Protein AF-A0A9D6P6P2-F1 (afdb_monomer)

Mean predicted aligned error: 16.03 Å

Solvent-accessible surface area (backbone atoms only — not comparable to full-atom values): 14427 Å² total; per-residue (Å²): 131,92,79,46,74,66,55,54,55,52,50,52,53,42,42,75,74,66,50,60,62,69,60,53,47,37,66,71,71,72,54,73,59,69,30,40,56,53,49,40,51,53,32,65,75,47,59,45,77,39,78,93,57,22,32,37,37,28,54,42,54,56,64,56,34,65,75,44,76,36,61,88,72,55,60,64,61,48,60,67,56,58,55,78,73,59,81,87,43,39,32,41,38,39,40,34,40,51,98,62,20,26,32,39,43,32,36,34,65,41,90,90,40,52,31,20,63,61,17,42,80,54,78,29,37,68,40,53,51,42,14,31,25,60,39,83,75,33,44,65,90,77,41,46,67,61,52,52,51,53,50,46,52,53,33,48,58,56,71,71,43,78,74,80,74,72,78,77,82,88,62,85,78,76,75,77,75,98,77,78,83,88,70,92,82,71,80,94,76,73,85,77,79,82,82,74,85,78,79,83,77,80,83,80,72,87,77,77,95,78,78,83,81,78,81,80,84,77,88,73,98,77,75,92,80,74,84,85,80,74,135

Sequence (231 aa):
TNTTPKSFTVAAQLVAAGARQQEIVQHIYKTKPLSTLKLWGTVLSKIQEDRERRFIWSTVAAGDFKAFDAADSETGGVIDELLKTVPAIDFALLLSEKQGDLTGSLRGVSRQVNVADVAKLFGGGGHEMAAAFRIAGGSLADNESEIIDKIRAFQATRLTSPAPTPPESTGRFNLPDAGDTFRPDTPLTKPVPAEAPTPAIPSVASLDASAAVPPTPASSPQSLKERQAAL

pLDDT: mean 76.79, std 21.44, range [36.94, 97.75]

Nearest PDB structures (foldseek):
  5o25-assembly1_B  TM=9.029E-01  e=1.366E-12  Thermotoga maritima
  5o4z-assembly1_A  TM=8.330E-01  e=8.834E-13  Thermotoga maritima
  8ioo-assembly1_A  TM=8.271E-01  e=2.879E-11  Deinococcus radiodurans
  4py9-assembly1_A  TM=8.717E-01  e=1.643E-10  Bacteroides fragilis
  5xsp-assembly1_B  TM=7.842E-01  e=6.064E-09  Staphylococcus aureus

Foldseek 3Di:
DPDDPVNVVVVVVVVVVPPPVVVVCCVPPVDDPVLLVQLLVQFVVAKDDDQVLQEIEGEEFPVSCVVSVHDPCSVVVSLVVVLVPDPRHQKYWYWYDDPQKIKIKIFGNDLLAQVQVLQVVQPWGDGRGIIMHMGHNDGCVVCVVVSVVSSSVVSVVSVPPPDPDDPPPPDPPPPDDDPDDDDPDDDPDDDDPDDDDDDDDDDDDDDDPDDDDDDDDDDDPDDPPPPPPDD

Radius of gyration: 28.5 Å; Cα contacts (8 Å, |Δi|>4): 242; chains: 1; bounding box: 66×82×51 Å

Secondary structure (DSSP, 8-state):
----HHHHHHHHHHHHTT--HHHHHIIIII---HHHHHHHHHHHHT-EEETTTTEEEEEE-HHHHHHHT--GGGGHHHHHHHTTT-TT-SEEEEEEEETTEEEEEEEESSTTS-HHHHHHTTT-EEETTEEEEEETT--HHHHHHHHHHHHHHHHHHHHHSPPPPPPP------PPPS-----S-----PPPPPPPPPPPPPP--------PPPPPPP-----TTSSSS--

Structure (mmCIF, N/CA/C/O backbone):
data_AF-A0A9D6P6P2-F1
#
_entry.id   AF-A0A9D6P6P2-F1
#
loop_
_atom_site.group_PDB
_atom_site.id
_atom_site.type_symbol
_atom_site.label_atom_id
_atom_site.label_alt_id
_atom_site.label_comp_id
_atom_site.label_asym_id
_atom_site.label_entity_id
_atom_site.label_seq_id
_atom_site.pdbx_PDB_ins_code
_atom_site.Cartn_x
_atom_site.Cartn_y
_atom_site.Cartn_z
_atom_site.occupancy
_atom_site.B_iso_or_equiv
_atom_site.auth_seq_id
_atom_site.auth_comp_id
_atom_site.auth_asym_id
_atom_site.auth_atom_id
_atom_site.pdbx_PDB_model_num
ATOM 1 N N . THR A 1 1 ? 16.756 8.010 -3.594 1.00 53.97 1 THR A N 1
ATOM 2 C CA . THR A 1 1 ? 17.071 7.003 -4.627 1.00 53.97 1 THR A CA 1
ATOM 3 C C . THR A 1 1 ? 18.352 6.303 -4.214 1.00 53.97 1 THR A C 1
ATOM 5 O O . THR A 1 1 ? 19.259 6.986 -3.760 1.00 53.97 1 THR A O 1
ATOM 8 N N . ASN A 1 2 ? 18.395 4.968 -4.299 1.00 74.75 2 ASN A N 1
ATOM 9 C CA . ASN A 1 2 ? 19.578 4.159 -3.954 1.00 74.75 2 ASN A CA 1
ATOM 10 C C . ASN A 1 2 ? 20.500 3.926 -5.168 1.00 74.75 2 ASN A C 1
ATOM 12 O O . ASN A 1 2 ? 21.468 3.174 -5.085 1.00 74.75 2 ASN A O 1
ATOM 16 N N . THR A 1 3 ? 20.189 4.541 -6.311 1.00 86.75 3 THR A N 1
ATOM 17 C CA . THR A 1 3 ? 21.000 4.468 -7.525 1.00 86.75 3 THR A CA 1
ATOM 18 C C . THR A 1 3 ? 22.261 5.307 -7.349 1.00 86.75 3 THR A C 1
ATOM 20 O O . THR A 1 3 ? 22.183 6.490 -7.024 1.00 86.75 3 THR A O 1
ATOM 23 N N . THR A 1 4 ? 23.426 4.706 -7.584 1.00 93.44 4 THR A N 1
ATOM 24 C CA . THR A 1 4 ? 24.735 5.370 -7.461 1.00 93.44 4 THR A CA 1
ATOM 25 C C . THR A 1 4 ? 25.439 5.423 -8.820 1.00 93.44 4 THR A C 1
ATOM 27 O O . THR A 1 4 ? 25.076 4.654 -9.713 1.00 93.44 4 THR A O 1
ATOM 30 N N . PRO A 1 5 ? 26.485 6.252 -9.006 1.00 95.81 5 PRO A N 1
ATOM 31 C CA . PRO A 1 5 ? 27.294 6.219 -10.229 1.00 95.81 5 PRO A CA 1
ATOM 32 C C . PRO A 1 5 ? 27.815 4.813 -10.563 1.00 95.81 5 PRO A C 1
ATOM 34 O O . PRO A 1 5 ? 27.755 4.382 -11.711 1.00 95.81 5 PRO A O 1
ATOM 37 N N . LYS A 1 6 ? 28.210 4.042 -9.538 1.00 95.88 6 LYS A N 1
ATOM 38 C CA . LYS A 1 6 ? 28.625 2.640 -9.684 1.00 95.88 6 LYS A CA 1
ATOM 39 C C . LYS A 1 6 ? 27.522 1.765 -10.291 1.00 95.88 6 LYS A C 1
ATOM 41 O O . LYS A 1 6 ? 27.824 0.890 -11.098 1.00 95.88 6 LYS A O 1
ATOM 46 N N . SER A 1 7 ? 26.256 2.007 -9.941 1.00 95.44 7 SER A N 1
ATOM 47 C CA . SER A 1 7 ? 25.109 1.294 -10.519 1.00 95.44 7 SER A CA 1
ATOM 48 C C . SER A 1 7 ? 25.031 1.491 -12.037 1.00 95.44 7 SER A C 1
ATOM 50 O O . SER A 1 7 ? 24.799 0.525 -12.758 1.00 95.44 7 SER A O 1
ATOM 52 N N . PHE A 1 8 ? 25.282 2.710 -12.530 1.00 95.50 8 PHE A N 1
ATOM 53 C CA . PHE A 1 8 ? 25.300 2.998 -13.969 1.00 95.50 8 PHE A CA 1
ATOM 54 C C . PHE A 1 8 ? 26.486 2.347 -14.681 1.00 95.50 8 PHE A C 1
ATOM 56 O O . PHE A 1 8 ? 26.305 1.774 -15.753 1.00 95.50 8 PHE A O 1
ATOM 63 N N . THR A 1 9 ? 27.679 2.374 -14.079 1.00 97.19 9 THR A N 1
ATOM 64 C CA . THR A 1 9 ? 28.865 1.718 -14.653 1.00 97.19 9 THR A CA 1
ATOM 65 C C . THR A 1 9 ? 28.642 0.220 -14.839 1.00 97.19 9 THR A C 1
ATOM 67 O O . THR A 1 9 ? 28.895 -0.312 -15.918 1.00 97.19 9 THR A O 1
ATOM 70 N N . VAL A 1 10 ? 28.118 -0.458 -13.815 1.00 96.56 10 VAL A N 1
ATOM 71 C CA . VAL A 1 10 ? 27.829 -1.897 -13.890 1.00 96.56 10 VAL A CA 1
ATOM 72 C C . VAL A 1 10 ? 26.718 -2.182 -14.903 1.00 96.56 10 VAL A C 1
ATOM 74 O O . VAL A 1 10 ? 26.836 -3.117 -15.690 1.00 96.56 10 VAL A O 1
ATOM 77 N N . ALA A 1 11 ? 25.662 -1.364 -14.944 1.00 95.06 11 ALA A N 1
ATOM 78 C CA . ALA A 1 11 ? 24.597 -1.522 -15.933 1.00 95.06 11 ALA A CA 1
ATOM 79 C C . ALA A 1 11 ? 25.128 -1.418 -17.375 1.00 95.06 11 ALA A C 1
ATOM 81 O O . ALA A 1 11 ? 24.756 -2.231 -18.218 1.00 95.06 11 ALA A O 1
ATOM 82 N N . ALA A 1 12 ? 26.037 -0.476 -17.649 1.00 96.88 12 ALA A N 1
ATOM 83 C CA . ALA A 1 12 ? 26.671 -0.340 -18.960 1.00 96.88 12 ALA A CA 1
ATOM 84 C C . ALA A 1 12 ? 27.500 -1.580 -19.334 1.00 96.88 12 ALA A C 1
ATOM 86 O O . ALA A 1 12 ? 27.407 -2.060 -20.462 1.00 96.88 12 ALA A O 1
ATOM 87 N N . GLN A 1 13 ? 28.253 -2.140 -18.380 1.00 97.62 13 GLN A N 1
ATOM 88 C CA . GLN A 1 13 ? 29.019 -3.375 -18.586 1.00 97.62 13 GLN A CA 1
ATOM 89 C C . GLN A 1 13 ? 28.114 -4.571 -18.904 1.00 97.62 13 GLN A C 1
ATOM 91 O O . GLN A 1 13 ? 28.422 -5.347 -19.803 1.00 97.62 13 GLN A O 1
ATOM 96 N N . LEU A 1 14 ? 26.976 -4.704 -18.216 1.00 97.00 14 LEU A N 1
ATOM 97 C CA . LEU A 1 14 ? 26.011 -5.776 -18.478 1.00 97.00 14 LEU A CA 1
ATOM 98 C C . LEU A 1 14 ? 25.385 -5.653 -19.870 1.00 97.00 14 LEU A C 1
ATOM 100 O O . LEU A 1 14 ? 25.252 -6.652 -20.572 1.00 97.00 14 LEU A O 1
ATOM 104 N N . VAL A 1 15 ? 25.028 -4.435 -20.286 1.00 96.62 15 VAL A N 1
ATOM 105 C CA . VAL A 1 15 ? 24.512 -4.184 -21.640 1.00 96.62 15 VAL A CA 1
ATOM 106 C C . VAL A 1 15 ? 25.575 -4.512 -22.690 1.00 96.62 15 VAL A C 1
ATOM 108 O O . VAL A 1 15 ? 25.266 -5.202 -23.659 1.00 96.62 15 VAL A O 1
ATOM 111 N N . ALA A 1 16 ? 26.829 -4.100 -22.473 1.00 96.75 16 ALA A N 1
ATOM 112 C CA . ALA A 1 16 ? 27.945 -4.448 -23.355 1.00 96.75 16 ALA A CA 1
ATOM 113 C C . ALA A 1 16 ? 28.189 -5.969 -23.427 1.00 96.75 16 ALA A C 1
ATOM 115 O O . ALA A 1 16 ? 28.533 -6.483 -24.486 1.00 96.75 16 ALA A O 1
ATOM 116 N N . ALA A 1 17 ? 27.942 -6.697 -22.334 1.00 97.00 17 ALA A N 1
ATOM 117 C CA . ALA A 1 17 ? 28.010 -8.158 -22.274 1.00 97.00 17 ALA A CA 1
ATOM 118 C C . ALA A 1 17 ? 26.780 -8.875 -22.879 1.00 97.00 17 ALA A C 1
ATOM 120 O O . ALA A 1 17 ? 26.682 -10.098 -22.787 1.00 97.00 17 ALA A O 1
ATOM 121 N N . GLY A 1 18 ? 25.839 -8.145 -23.490 1.00 96.19 18 GLY A N 1
ATOM 122 C CA . GLY A 1 18 ? 24.687 -8.713 -24.198 1.00 96.19 18 GLY A CA 1
ATOM 123 C C . GLY A 1 18 ? 23.362 -8.682 -23.431 1.00 96.19 18 GLY A C 1
ATOM 124 O O . GLY A 1 18 ? 22.373 -9.243 -23.908 1.00 96.19 18 GLY A O 1
ATOM 125 N N . ALA A 1 19 ? 23.285 -8.024 -22.269 1.00 95.56 19 ALA A N 1
ATOM 126 C CA . ALA A 1 19 ? 22.012 -7.853 -21.573 1.00 95.56 19 ALA A CA 1
ATOM 127 C C . ALA A 1 19 ? 21.039 -6.993 -22.401 1.00 95.56 19 ALA A C 1
ATOM 129 O O . ALA A 1 19 ? 21.282 -5.818 -22.684 1.00 95.56 19 ALA A O 1
ATOM 130 N N . ARG A 1 20 ? 19.883 -7.567 -22.746 1.00 94.94 20 ARG A N 1
ATOM 131 C CA . ARG A 1 20 ? 18.842 -6.909 -23.549 1.00 94.94 20 ARG A CA 1
ATOM 132 C C . ARG A 1 20 ? 17.938 -6.060 -22.658 1.00 94.94 20 ARG A C 1
ATOM 134 O O . ARG A 1 20 ? 16.845 -6.474 -22.278 1.00 94.94 20 ARG A O 1
ATOM 141 N N . GLN A 1 21 ? 18.408 -4.864 -22.301 1.00 92.25 21 GLN A N 1
ATOM 142 C CA . GLN A 1 21 ? 17.744 -3.973 -21.338 1.00 92.25 21 GLN A CA 1
ATOM 143 C C . GLN A 1 21 ? 16.255 -3.730 -21.640 1.00 92.25 21 GLN A C 1
ATOM 145 O O . GLN A 1 21 ? 15.445 -3.754 -20.716 1.00 92.25 21 GLN A O 1
ATOM 150 N N . GLN A 1 22 ? 15.879 -3.551 -22.910 1.00 89.75 22 GLN A N 1
ATOM 151 C CA . GLN A 1 22 ? 14.481 -3.332 -23.296 1.00 89.75 22 GLN A CA 1
ATOM 152 C C . GLN A 1 22 ? 13.592 -4.536 -22.970 1.00 89.75 22 GLN A C 1
ATOM 154 O O . GLN A 1 22 ? 12.512 -4.358 -22.413 1.00 89.75 22 GLN A O 1
ATOM 159 N N . GLU A 1 23 ? 14.059 -5.755 -23.248 1.00 90.62 23 GLU A N 1
ATOM 160 C CA . GLU A 1 23 ? 13.311 -6.978 -22.946 1.00 90.62 23 GLU A CA 1
ATOM 161 C C . GLU A 1 23 ? 13.203 -7.216 -21.442 1.00 90.62 23 GLU A C 1
ATOM 163 O O . GLU A 1 23 ? 12.136 -7.587 -20.958 1.00 90.62 23 GLU A O 1
ATOM 168 N N . ILE A 1 24 ? 14.281 -6.959 -20.695 1.00 89.50 24 ILE A N 1
ATOM 169 C CA . ILE A 1 24 ? 14.285 -7.059 -19.231 1.00 89.50 24 ILE A CA 1
ATOM 170 C C . ILE A 1 24 ? 13.242 -6.099 -18.649 1.00 89.50 24 ILE A C 1
ATOM 172 O O . ILE A 1 24 ? 12.396 -6.500 -17.852 1.00 89.50 24 ILE A O 1
ATOM 176 N N . VAL A 1 25 ? 13.252 -4.836 -19.087 1.00 87.19 25 VAL A N 1
ATOM 177 C CA . VAL A 1 25 ? 12.262 -3.843 -18.650 1.00 87.19 25 VAL A CA 1
ATOM 178 C C . VAL A 1 25 ? 10.852 -4.258 -19.057 1.00 87.19 25 VAL A C 1
ATOM 180 O O . VAL A 1 25 ? 9.921 -4.094 -18.267 1.00 87.19 25 VAL A O 1
ATOM 183 N N . GLN A 1 26 ? 10.681 -4.799 -20.264 1.00 84.81 26 GLN A N 1
ATOM 184 C CA . GLN A 1 26 ? 9.381 -5.248 -20.738 1.00 84.81 26 GLN A CA 1
ATOM 185 C C . GLN A 1 26 ? 8.798 -6.325 -19.823 1.00 84.81 26 GLN A C 1
ATOM 187 O O . GLN A 1 26 ? 7.698 -6.134 -19.316 1.00 84.81 26 GLN A O 1
ATOM 192 N N . HIS A 1 27 ? 9.552 -7.390 -19.556 1.00 83.25 27 HIS A N 1
ATOM 193 C CA . HIS A 1 27 ? 9.065 -8.542 -18.796 1.00 83.25 27 HIS A CA 1
ATOM 194 C C . HIS A 1 27 ? 8.958 -8.291 -17.285 1.00 83.25 27 HIS A C 1
ATOM 196 O O . HIS A 1 27 ? 8.149 -8.927 -16.616 1.00 83.25 27 HIS A O 1
ATOM 202 N N . ILE A 1 28 ? 9.752 -7.367 -16.729 1.00 79.81 28 ILE A N 1
ATOM 203 C CA . ILE A 1 28 ? 9.719 -7.064 -15.288 1.00 79.81 28 ILE A CA 1
ATOM 204 C C . ILE A 1 28 ? 8.707 -5.958 -14.961 1.00 79.81 28 ILE A C 1
ATOM 206 O O . ILE A 1 28 ? 8.012 -6.037 -13.949 1.00 79.81 28 ILE A O 1
ATOM 210 N N . TYR A 1 29 ? 8.614 -4.918 -15.796 1.00 72.00 29 TYR A N 1
ATOM 211 C CA . TYR A 1 29 ? 7.836 -3.717 -15.472 1.00 72.00 29 TYR A CA 1
ATOM 212 C C . TYR A 1 29 ? 6.645 -3.474 -16.399 1.00 72.00 29 TYR A C 1
ATOM 214 O O . TYR A 1 29 ? 5.617 -2.985 -15.927 1.00 72.00 29 TYR A O 1
ATOM 222 N N . LYS A 1 30 ? 6.763 -3.780 -17.699 1.00 75.69 30 LYS A N 1
ATOM 223 C CA . LYS A 1 30 ? 5.729 -3.429 -18.695 1.00 75.69 30 LYS A CA 1
ATOM 224 C C . LYS A 1 30 ? 4.725 -4.544 -18.981 1.00 75.69 30 LYS A C 1
ATOM 226 O O . LYS A 1 30 ? 3.728 -4.286 -19.647 1.00 75.69 30 LYS A O 1
ATOM 231 N N . THR A 1 31 ? 4.949 -5.756 -18.486 1.00 77.44 31 THR A N 1
ATOM 232 C CA . THR A 1 31 ? 3.981 -6.851 -18.567 1.00 77.44 31 THR A CA 1
ATOM 233 C C . THR A 1 31 ? 3.338 -7.071 -17.209 1.00 77.44 31 THR A C 1
ATOM 235 O O . THR A 1 31 ? 4.020 -7.326 -16.217 1.00 77.44 31 THR A O 1
ATOM 238 N N . LYS A 1 32 ? 2.010 -6.982 -17.166 1.00 83.44 32 LYS A N 1
ATOM 239 C CA . LYS A 1 32 ? 1.198 -7.380 -16.015 1.00 83.44 32 LYS A CA 1
ATOM 240 C C . LYS A 1 32 ? 0.087 -8.296 -16.508 1.00 83.44 32 LYS A C 1
ATOM 242 O O . LYS A 1 32 ? -0.456 -8.029 -17.584 1.00 83.44 32 LYS A O 1
ATOM 247 N N . PRO A 1 33 ? -0.253 -9.359 -15.766 1.00 87.25 33 PRO A N 1
ATOM 248 C CA . PRO A 1 33 ? -1.392 -10.177 -16.127 1.00 87.25 33 PRO A CA 1
ATOM 249 C C . PRO A 1 33 ? -2.676 -9.347 -16.006 1.00 87.25 33 PRO A C 1
ATOM 251 O O . PRO A 1 33 ? -2.758 -8.373 -15.251 1.00 87.25 33 PRO A O 1
ATOM 254 N N . LEU A 1 34 ? -3.695 -9.726 -16.779 1.00 89.25 34 LEU A N 1
ATOM 255 C CA . LEU A 1 34 ? -4.978 -9.024 -16.777 1.00 89.25 34 LEU A CA 1
ATOM 256 C C . LEU A 1 34 ? -5.648 -9.063 -15.392 1.00 89.25 34 LEU A C 1
ATOM 258 O O . LEU A 1 34 ? -6.333 -8.108 -15.030 1.00 89.25 34 LEU A O 1
ATOM 262 N N . SER A 1 35 ? -5.416 -10.128 -14.616 1.00 92.00 35 SER A N 1
ATOM 263 C CA . SER A 1 35 ? -5.824 -10.263 -13.210 1.00 92.00 35 SER A CA 1
ATOM 264 C C . SER A 1 35 ? -5.337 -9.078 -12.373 1.00 92.00 35 SER A C 1
ATOM 266 O O . SER A 1 35 ? -6.145 -8.403 -11.735 1.00 92.00 35 SER A O 1
ATOM 268 N N . THR A 1 36 ? -4.049 -8.737 -12.482 1.00 89.94 36 THR A N 1
ATOM 269 C CA . THR A 1 36 ? -3.439 -7.601 -11.782 1.00 89.94 36 THR A CA 1
ATOM 270 C C . THR A 1 36 ? -4.106 -6.294 -12.181 1.00 89.94 36 THR A C 1
ATOM 272 O O . THR A 1 36 ? -4.451 -5.497 -11.316 1.00 89.94 36 THR A O 1
ATOM 275 N N . LEU A 1 37 ? -4.322 -6.062 -13.480 1.00 89.56 37 LEU A N 1
ATOM 276 C CA . LEU A 1 37 ? -4.937 -4.818 -13.953 1.00 89.56 37 LEU A CA 1
ATOM 277 C C . LEU A 1 37 ? -6.385 -4.665 -13.464 1.00 89.56 37 LEU A C 1
ATOM 279 O O . LEU A 1 37 ? -6.784 -3.568 -13.077 1.00 89.56 37 LEU A O 1
ATOM 283 N N . LYS A 1 38 ? -7.160 -5.756 -13.434 1.00 92.06 38 LYS A N 1
ATOM 284 C CA . LYS A 1 38 ? -8.523 -5.756 -12.881 1.00 92.06 38 LYS A CA 1
ATOM 285 C C . LYS A 1 38 ? -8.521 -5.497 -11.378 1.00 92.06 38 LYS A C 1
ATOM 287 O O . LYS A 1 38 ? -9.261 -4.631 -10.917 1.00 92.06 38 LYS A O 1
ATOM 292 N N . LEU A 1 39 ? -7.643 -6.178 -10.641 1.00 91.56 39 LEU A N 1
ATOM 293 C CA . LEU A 1 39 ? -7.470 -5.974 -9.204 1.00 91.56 39 LEU A CA 1
ATOM 294 C C . LEU A 1 39 ? -7.084 -4.523 -8.895 1.00 91.56 39 LEU A C 1
ATOM 296 O O . LEU A 1 39 ? -7.635 -3.910 -7.984 1.00 91.56 39 LEU A O 1
ATOM 300 N N . TRP A 1 40 ? -6.178 -3.945 -9.688 1.00 91.50 40 TRP A N 1
ATOM 301 C CA . TRP A 1 40 ? -5.802 -2.539 -9.572 1.00 91.50 40 TRP A CA 1
ATOM 302 C C . TRP A 1 40 ? -6.987 -1.623 -9.857 1.00 91.50 40 TRP A C 1
ATOM 304 O O . TRP A 1 40 ? -7.194 -0.681 -9.106 1.00 91.50 40 TRP A O 1
ATOM 314 N N . GLY A 1 41 ? -7.804 -1.911 -10.873 1.00 91.50 41 GLY A N 1
ATOM 315 C CA . GLY A 1 41 ? -9.047 -1.175 -11.124 1.00 91.50 41 GLY A CA 1
ATOM 316 C C . GLY A 1 41 ? -9.972 -1.155 -9.903 1.00 91.50 41 GLY A C 1
ATOM 317 O O . GLY A 1 41 ? -10.460 -0.091 -9.523 1.00 91.50 41 GLY A O 1
ATOM 318 N N . THR A 1 42 ? -10.138 -2.298 -9.23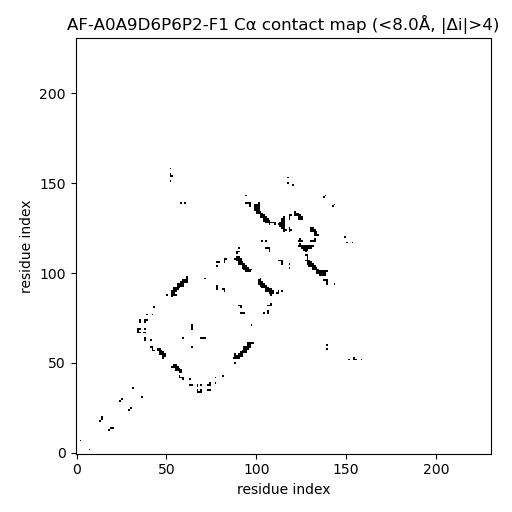3 1.00 91.56 42 THR A N 1
ATOM 319 C CA . THR A 1 42 ? -10.914 -2.394 -7.988 1.00 91.56 42 THR A CA 1
ATOM 320 C C . THR A 1 42 ? -10.317 -1.539 -6.874 1.00 91.56 42 THR A C 1
ATOM 322 O O . THR A 1 42 ? -11.046 -0.759 -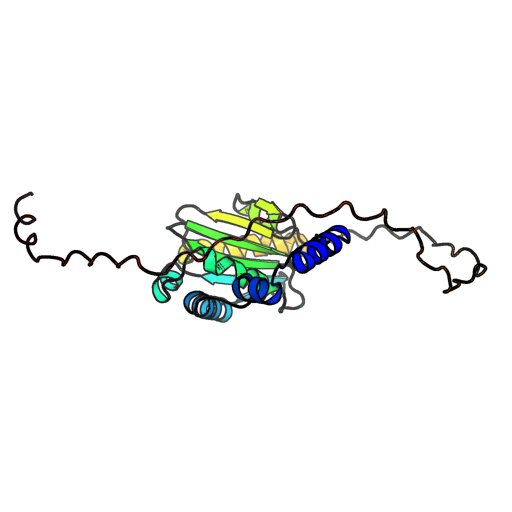6.266 1.00 91.56 42 THR A O 1
ATOM 325 N N . VAL A 1 43 ? -9.006 -1.625 -6.640 1.00 92.38 43 VAL A N 1
ATOM 326 C CA . VAL A 1 43 ? -8.307 -0.785 -5.652 1.00 92.38 43 VAL A CA 1
ATOM 327 C C . VAL A 1 43 ? -8.522 0.697 -5.972 1.00 92.38 43 VAL A C 1
ATOM 329 O O . VAL A 1 43 ? -8.990 1.461 -5.140 1.00 92.38 43 VAL A O 1
ATOM 332 N N . LEU A 1 44 ? -8.240 1.111 -7.207 1.00 90.69 44 LEU A N 1
ATOM 333 C CA . LEU A 1 44 ? -8.345 2.507 -7.630 1.00 90.69 44 LEU A CA 1
ATOM 334 C C . LEU A 1 44 ? -9.774 3.051 -7.479 1.00 90.69 44 LEU A C 1
ATOM 336 O O . LEU A 1 44 ? -9.954 4.208 -7.113 1.00 90.69 44 LEU A O 1
ATOM 340 N N . SER A 1 45 ? -10.792 2.218 -7.713 1.00 92.06 45 SER A N 1
ATOM 341 C CA . SER A 1 45 ? -12.198 2.607 -7.537 1.00 92.06 45 SER 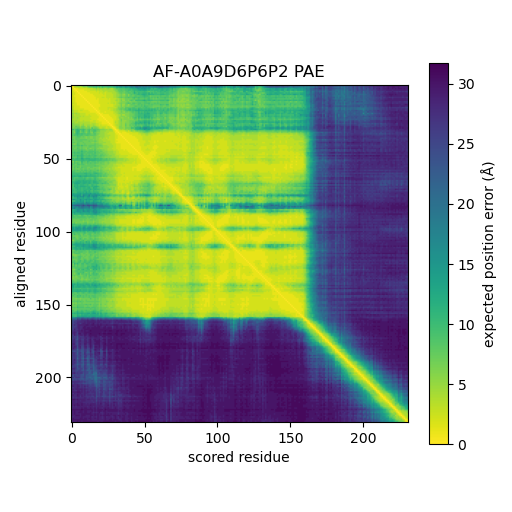A CA 1
ATOM 342 C C . SER A 1 45 ? -12.629 2.782 -6.075 1.00 92.06 45 SER A C 1
ATOM 344 O O . SER A 1 45 ? -13.641 3.429 -5.817 1.00 92.06 45 SER A O 1
ATOM 346 N N . LYS A 1 46 ? -11.875 2.211 -5.125 1.00 93.12 46 LYS A N 1
ATOM 347 C CA . LYS A 1 46 ? -12.170 2.198 -3.683 1.00 93.12 46 LYS A CA 1
ATOM 348 C C . LYS A 1 46 ? -11.292 3.172 -2.884 1.00 93.12 46 LYS A C 1
ATOM 350 O O . LYS A 1 46 ? -11.276 3.101 -1.655 1.00 93.12 46 LYS A O 1
ATOM 355 N N . ILE A 1 47 ? -10.552 4.061 -3.553 1.00 92.38 47 ILE A N 1
ATOM 356 C CA . ILE A 1 47 ? -9.712 5.052 -2.874 1.00 92.38 47 ILE A CA 1
ATOM 357 C C . ILE A 1 47 ? -10.585 5.973 -2.024 1.00 92.38 47 ILE A C 1
ATOM 359 O O . ILE A 1 47 ? -11.560 6.555 -2.496 1.00 92.38 47 ILE A O 1
ATOM 363 N N . GLN A 1 48 ? -10.160 6.153 -0.783 1.00 93.50 48 GLN A N 1
ATOM 364 C CA . GLN A 1 48 ? -10.684 7.129 0.152 1.00 93.50 48 GLN A CA 1
ATOM 365 C C . GLN A 1 48 ? -9.561 8.081 0.580 1.00 93.50 48 GLN A C 1
ATOM 367 O O . GLN A 1 48 ? -8.374 7.740 0.544 1.00 93.50 48 GLN A O 1
ATOM 372 N N . GLU A 1 49 ? -9.937 9.297 0.961 1.00 92.75 49 GLU A N 1
ATOM 373 C CA . GLU A 1 49 ? -9.015 10.386 1.277 1.00 92.75 49 GLU A CA 1
ATOM 374 C C . GLU A 1 49 ? -9.427 11.065 2.584 1.00 92.75 49 GLU A C 1
ATOM 376 O O . GLU A 1 49 ? -10.592 11.416 2.774 1.00 92.75 49 GLU A O 1
ATOM 381 N N . ASP A 1 50 ? -8.452 11.302 3.459 1.00 93.94 50 ASP A N 1
ATOM 382 C CA . ASP A 1 50 ? -8.581 12.196 4.605 1.00 93.94 50 ASP A CA 1
ATOM 383 C C . ASP A 1 50 ? -7.610 13.367 4.410 1.00 93.94 50 ASP A C 1
ATOM 385 O O . ASP A 1 50 ? -6.408 13.271 4.682 1.00 93.94 50 ASP A O 1
ATOM 389 N N . ARG A 1 51 ? -8.132 14.478 3.876 1.00 90.75 51 ARG A N 1
ATOM 390 C CA . ARG A 1 51 ? -7.333 15.671 3.547 1.00 90.75 51 ARG A CA 1
ATOM 391 C C . ARG A 1 51 ? -6.770 16.355 4.778 1.00 90.75 51 ARG A C 1
ATOM 393 O O . ARG A 1 51 ? -5.631 16.813 4.755 1.00 90.75 51 ARG A O 1
ATOM 400 N N . GLU A 1 52 ? -7.551 16.413 5.850 1.00 91.56 52 GLU A N 1
ATOM 401 C CA . GLU A 1 52 ? -7.148 17.077 7.089 1.00 91.56 52 GLU A CA 1
ATOM 402 C C . GLU A 1 52 ? -6.018 16.318 7.778 1.00 91.56 52 GLU A C 1
ATOM 404 O O . GLU A 1 52 ? -5.103 16.923 8.341 1.00 91.56 52 GLU A O 1
ATOM 409 N N . ARG A 1 53 ? -6.059 14.984 7.710 1.00 94.38 53 ARG A N 1
ATOM 410 C CA . ARG A 1 53 ? -5.014 14.102 8.238 1.00 94.38 53 ARG A CA 1
ATOM 411 C C . ARG A 1 53 ? -3.971 13.707 7.197 1.00 94.38 53 ARG A C 1
ATOM 413 O O . ARG A 1 53 ? -3.046 12.976 7.542 1.00 94.38 53 ARG A O 1
ATOM 420 N N . ARG A 1 54 ? -4.065 14.226 5.969 1.00 93.06 54 ARG A N 1
ATOM 421 C CA . ARG A 1 54 ? -3.085 14.087 4.879 1.00 93.06 54 ARG A CA 1
ATOM 422 C C . ARG A 1 54 ? -2.730 12.630 4.562 1.00 93.06 54 ARG A C 1
ATOM 424 O O . ARG A 1 54 ? -1.553 12.304 4.434 1.00 93.06 54 ARG A O 1
ATOM 431 N N . PHE A 1 55 ? -3.708 11.741 4.424 1.00 93.19 55 PHE A N 1
ATOM 432 C CA . PHE A 1 55 ? -3.444 10.376 3.950 1.00 93.19 55 PHE A CA 1
ATOM 433 C C . PHE A 1 55 ? -4.586 9.842 3.086 1.00 93.19 55 PHE A C 1
ATOM 435 O O . PHE A 1 55 ? -5.720 10.316 3.156 1.00 93.19 55 PHE A O 1
ATOM 442 N N . ILE A 1 56 ? -4.270 8.843 2.268 1.00 93.88 56 ILE A N 1
ATOM 443 C CA . ILE A 1 56 ? -5.252 8.091 1.482 1.00 93.88 56 ILE A CA 1
ATOM 444 C C . ILE A 1 56 ? -5.211 6.625 1.875 1.00 93.88 56 ILE A C 1
ATOM 446 O O . ILE A 1 56 ? -4.176 6.113 2.318 1.00 93.88 56 ILE A O 1
ATOM 450 N N . TRP A 1 57 ? -6.317 5.930 1.659 1.00 94.62 57 TRP A N 1
ATOM 451 C CA . TRP A 1 57 ? -6.339 4.485 1.778 1.00 94.62 57 TRP A CA 1
ATOM 452 C C . TRP A 1 57 ? -7.234 3.838 0.736 1.00 94.62 57 TRP A C 1
ATOM 454 O O . TRP A 1 57 ? -8.076 4.480 0.118 1.00 94.62 57 TRP A O 1
ATOM 464 N N . SER A 1 58 ? -7.026 2.547 0.530 1.00 94.50 58 SER A N 1
ATOM 465 C CA . SER A 1 58 ? -7.917 1.701 -0.251 1.00 94.50 58 SER A CA 1
ATOM 466 C C . SER A 1 58 ? -7.946 0.303 0.350 1.00 94.50 58 SER A C 1
ATOM 468 O O . SER A 1 58 ? -7.076 -0.069 1.145 1.00 94.50 58 SER A O 1
ATOM 470 N N . THR A 1 59 ? -8.933 -0.485 -0.062 1.00 94.56 59 THR A N 1
ATOM 471 C CA . THR A 1 59 ? -9.160 -1.838 0.436 1.00 94.56 59 THR A CA 1
ATOM 472 C C . THR A 1 59 ? -9.198 -2.871 -0.691 1.00 94.56 59 THR A C 1
ATOM 474 O O . THR A 1 59 ? -9.552 -2.562 -1.832 1.00 94.56 59 THR A O 1
ATOM 477 N N . VAL A 1 60 ? -8.812 -4.107 -0.367 1.00 93.50 60 VAL A N 1
ATOM 478 C CA . VAL A 1 60 ? -8.936 -5.295 -1.225 1.00 93.50 60 VAL A CA 1
ATOM 479 C C . VAL A 1 60 ? -9.435 -6.455 -0.378 1.00 93.50 60 VAL A C 1
ATOM 481 O O . VAL A 1 60 ? -8.719 -6.938 0.503 1.00 93.50 60 VAL A O 1
ATOM 484 N N . ALA A 1 61 ? -10.659 -6.899 -0.641 1.00 94.06 61 ALA A N 1
ATOM 485 C CA . ALA A 1 61 ? -11.268 -8.008 0.081 1.00 94.06 61 ALA A CA 1
ATOM 486 C C . ALA A 1 61 ? -10.815 -9.356 -0.487 1.00 94.06 61 ALA A C 1
ATOM 488 O O . ALA A 1 61 ? -10.438 -9.458 -1.657 1.00 94.06 61 ALA A O 1
ATOM 489 N N . ALA A 1 62 ? -10.942 -10.424 0.300 1.00 92.12 62 ALA A N 1
ATOM 490 C CA . ALA A 1 62 ? -10.586 -11.775 -0.144 1.00 92.12 62 ALA A CA 1
ATOM 491 C C . ALA A 1 62 ? -11.384 -12.210 -1.395 1.00 92.12 62 ALA A C 1
ATOM 493 O O . ALA A 1 62 ? -10.899 -12.976 -2.230 1.00 92.12 62 ALA A O 1
ATOM 494 N N . GLY A 1 63 ? -12.614 -11.700 -1.540 1.00 91.94 63 GLY A N 1
ATOM 495 C CA . GLY A 1 63 ? -13.457 -11.921 -2.716 1.00 91.94 63 GLY A CA 1
ATOM 496 C C . GLY A 1 63 ? -12.918 -11.278 -3.997 1.00 91.94 63 GLY A C 1
ATOM 497 O O . GLY A 1 63 ? -13.099 -11.853 -5.068 1.00 91.94 63 GLY A O 1
ATOM 498 N N . ASP A 1 64 ? -12.209 -10.147 -3.898 1.00 91.94 64 ASP A N 1
ATOM 499 C CA . ASP A 1 64 ? -11.649 -9.444 -5.060 1.00 91.94 64 ASP A CA 1
ATOM 500 C C . ASP A 1 64 ? -10.531 -10.280 -5.717 1.00 91.94 64 ASP A C 1
ATOM 502 O O . ASP A 1 64 ? -10.465 -10.383 -6.940 1.00 91.94 64 ASP A O 1
ATOM 506 N N . PHE A 1 65 ? -9.699 -10.955 -4.914 1.00 90.19 65 PHE A N 1
ATOM 507 C CA . PHE A 1 65 ? -8.677 -11.880 -5.421 1.00 90.19 65 PHE A CA 1
ATOM 508 C C . PHE A 1 65 ? -9.293 -13.070 -6.157 1.00 90.19 65 PHE A C 1
ATOM 510 O O . PHE A 1 65 ? -8.886 -13.393 -7.273 1.00 90.19 65 PHE A O 1
ATOM 517 N N . LYS A 1 66 ? -10.324 -13.683 -5.559 1.00 90.44 66 LYS A N 1
ATOM 518 C CA . LYS A 1 66 ? -11.041 -14.821 -6.154 1.00 90.44 66 LYS A CA 1
ATOM 519 C C . LYS A 1 66 ? -11.750 -14.443 -7.453 1.00 90.44 66 LYS A C 1
ATOM 521 O O . LYS A 1 66 ? -11.773 -15.243 -8.381 1.00 90.44 66 LYS A O 1
ATOM 526 N N . ALA A 1 67 ? -12.312 -13.237 -7.532 1.00 90.62 67 ALA A N 1
ATOM 527 C CA . ALA A 1 67 ? -13.040 -12.770 -8.710 1.00 90.62 67 ALA A CA 1
ATOM 528 C C . ALA A 1 67 ? -12.154 -12.658 -9.963 1.00 90.62 67 ALA A C 1
ATOM 530 O O . ALA A 1 67 ? -12.655 -12.780 -11.083 1.00 90.62 67 ALA A O 1
ATOM 531 N N . PHE A 1 68 ? -10.852 -12.422 -9.786 1.00 90.06 68 PHE A N 1
ATOM 532 C CA . PHE A 1 68 ? -9.918 -12.191 -10.890 1.00 90.06 68 PHE A CA 1
ATOM 533 C C . PHE A 1 68 ? -8.827 -13.251 -11.024 1.00 90.06 68 PHE A C 1
ATOM 535 O O . PHE A 1 68 ? -7.960 -13.075 -11.878 1.00 90.06 68 PHE A O 1
ATOM 542 N N . ASP A 1 69 ? -8.878 -14.313 -10.212 1.00 88.88 69 ASP A N 1
ATOM 543 C CA . ASP A 1 69 ? -7.818 -15.325 -10.105 1.00 88.88 69 ASP A CA 1
ATOM 544 C C . ASP A 1 69 ? -6.435 -14.677 -9.892 1.00 88.88 69 ASP A C 1
ATOM 546 O O . ASP A 1 69 ? -5.440 -15.013 -10.529 1.00 88.88 69 ASP A O 1
ATOM 550 N N . ALA A 1 70 ? -6.406 -13.645 -9.043 1.00 87.56 70 ALA A N 1
ATOM 551 C CA . ALA A 1 70 ? -5.213 -12.851 -8.785 1.00 87.56 70 ALA A CA 1
ATOM 552 C C . ALA A 1 70 ? -4.438 -13.416 -7.592 1.00 87.56 70 ALA A C 1
ATOM 554 O O . ALA A 1 70 ? -5.022 -13.729 -6.551 1.00 87.56 70 ALA A O 1
ATOM 555 N N . ALA A 1 71 ? -3.112 -13.478 -7.709 1.00 86.44 71 ALA A N 1
ATOM 556 C CA . ALA A 1 71 ? -2.265 -13.864 -6.588 1.00 86.44 71 ALA A CA 1
ATOM 557 C C . ALA A 1 71 ? -2.135 -12.737 -5.548 1.00 86.44 71 ALA A C 1
ATOM 559 O O . ALA A 1 71 ? -2.103 -11.550 -5.878 1.00 86.44 71 ALA A O 1
ATOM 560 N N . ASP A 1 72 ? -1.927 -13.112 -4.284 1.00 81.75 72 ASP A N 1
ATOM 561 C CA . ASP A 1 72 ? -1.712 -12.179 -3.168 1.00 81.75 72 ASP A CA 1
ATOM 562 C C . ASP A 1 72 ? -0.565 -11.179 -3.422 1.00 81.75 72 ASP A C 1
ATOM 564 O O . ASP A 1 72 ? -0.569 -10.062 -2.896 1.00 81.75 72 ASP A O 1
ATOM 568 N N . SER A 1 73 ? 0.439 -11.558 -4.217 1.00 82.81 73 SER A N 1
ATOM 569 C CA . SER A 1 73 ? 1.575 -10.705 -4.584 1.00 82.81 73 SER A CA 1
ATOM 570 C C . SER A 1 73 ? 1.209 -9.573 -5.551 1.00 82.81 73 SER A C 1
ATOM 572 O O . SER A 1 73 ? 1.940 -8.585 -5.643 1.00 82.81 73 SER A O 1
ATOM 574 N N . GLU A 1 74 ? 0.082 -9.671 -6.259 1.00 82.50 74 GLU A N 1
ATOM 575 C CA . GLU A 1 74 ? -0.307 -8.725 -7.315 1.00 82.50 74 GLU A CA 1
ATOM 576 C C . GLU A 1 74 ? -0.755 -7.353 -6.780 1.00 82.50 74 GLU A C 1
ATOM 578 O O . GLU A 1 74 ? -0.791 -6.369 -7.527 1.00 82.50 74 GLU A O 1
ATOM 583 N N . THR A 1 75 ? -0.999 -7.235 -5.468 1.00 80.44 75 THR A N 1
ATOM 584 C CA . THR A 1 75 ? -1.268 -5.944 -4.811 1.00 80.44 75 THR A CA 1
ATOM 585 C C . THR A 1 75 ? -0.024 -5.079 -4.636 1.00 80.44 75 THR A C 1
ATOM 587 O O . THR A 1 75 ? -0.152 -3.900 -4.328 1.00 80.44 75 THR A O 1
ATOM 590 N N . GLY A 1 76 ? 1.188 -5.630 -4.765 1.00 74.25 76 GLY A N 1
ATOM 591 C CA . GLY A 1 76 ? 2.412 -4.915 -4.387 1.00 74.25 76 GLY A CA 1
ATOM 592 C C . GLY A 1 76 ? 2.629 -3.614 -5.165 1.00 74.25 76 GLY A C 1
ATOM 593 O O . GLY A 1 76 ? 2.970 -2.596 -4.577 1.00 74.25 76 GLY A O 1
ATOM 594 N N . GLY A 1 77 ? 2.379 -3.628 -6.477 1.00 77.81 77 GLY A N 1
ATOM 595 C CA . GLY A 1 77 ? 2.656 -2.464 -7.321 1.00 77.81 77 GLY A CA 1
ATOM 596 C C . GLY A 1 77 ? 1.586 -1.372 -7.284 1.00 77.81 77 GLY A C 1
ATOM 597 O O . GLY A 1 77 ? 1.901 -0.235 -7.615 1.00 77.81 77 GLY A O 1
ATOM 598 N N . VAL A 1 78 ? 0.344 -1.671 -6.872 1.00 83.88 78 VAL A N 1
ATOM 599 C CA . VAL A 1 78 ? -0.736 -0.669 -6.938 1.00 83.88 78 VAL A CA 1
ATOM 600 C C . VAL A 1 78 ? -0.507 0.460 -5.945 1.00 83.88 78 VAL A C 1
ATOM 602 O O . VAL A 1 78 ? -0.724 1.614 -6.287 1.00 83.88 78 VAL A O 1
ATOM 605 N N . ILE A 1 79 ? -0.013 0.150 -4.741 1.00 81.44 79 ILE A N 1
ATOM 606 C CA . ILE A 1 79 ? 0.268 1.169 -3.728 1.00 81.44 79 ILE A CA 1
ATOM 607 C C . ILE A 1 79 ? 1.434 2.063 -4.154 1.00 81.44 79 ILE A C 1
ATOM 609 O O . ILE A 1 79 ? 1.358 3.275 -3.988 1.00 81.44 79 ILE A O 1
ATOM 613 N N . ASP A 1 80 ? 2.467 1.483 -4.771 1.00 78.50 80 ASP A N 1
ATOM 614 C CA . ASP A 1 80 ? 3.622 2.231 -5.270 1.00 78.50 80 ASP A CA 1
ATOM 615 C C . ASP A 1 80 ? 3.241 3.176 -6.428 1.00 78.50 80 ASP A C 1
ATOM 617 O O . ASP A 1 80 ? 3.829 4.251 -6.565 1.00 78.50 80 ASP A O 1
ATOM 621 N N . GLU A 1 81 ? 2.249 2.803 -7.244 1.00 73.50 81 GLU A N 1
ATOM 622 C CA . GLU A 1 81 ? 1.711 3.659 -8.310 1.00 73.50 81 GLU A CA 1
ATOM 623 C C . GLU A 1 81 ? 0.694 4.694 -7.793 1.00 73.50 81 GLU A C 1
ATOM 625 O O . GLU A 1 81 ? 0.763 5.854 -8.196 1.00 73.50 81 GLU A O 1
ATOM 630 N N . LEU A 1 82 ? -0.175 4.328 -6.840 1.00 67.56 82 LEU A N 1
ATOM 631 C CA . LEU A 1 82 ? -1.139 5.221 -6.171 1.00 67.56 82 LEU A CA 1
ATOM 632 C C . LEU A 1 82 ? -0.480 6.479 -5.574 1.00 67.56 82 LEU A C 1
ATOM 634 O O . LEU A 1 82 ? -1.037 7.575 -5.638 1.00 67.56 82 LEU A O 1
ATOM 638 N N . LEU A 1 83 ? 0.714 6.326 -4.991 1.00 62.69 83 LEU A N 1
ATOM 639 C CA . LEU A 1 83 ? 1.436 7.399 -4.290 1.00 62.69 83 LEU A CA 1
ATOM 640 C C . LEU A 1 83 ? 1.975 8.494 -5.200 1.00 62.69 83 LEU A C 1
ATOM 642 O O . LEU A 1 83 ? 2.220 9.604 -4.735 1.00 62.69 83 LEU A O 1
ATOM 646 N N . LYS A 1 84 ? 2.242 8.184 -6.470 1.00 62.38 84 LYS A N 1
ATOM 647 C CA . LYS A 1 84 ? 2.942 9.125 -7.356 1.00 62.38 84 LYS A CA 1
ATOM 648 C C . LYS A 1 84 ? 2.027 10.231 -7.873 1.00 62.38 84 LYS A C 1
ATOM 650 O O . LYS A 1 84 ? 2.518 11.175 -8.485 1.00 62.38 84 LYS A O 1
ATOM 655 N N . THR A 1 85 ? 0.719 10.117 -7.652 1.00 65.06 85 THR A N 1
ATOM 656 C CA . THR A 1 85 ? -0.281 10.938 -8.342 1.00 65.06 85 THR A CA 1
ATOM 657 C C . THR A 1 85 ? -1.077 11.877 -7.446 1.00 65.06 85 THR A C 1
ATOM 659 O O . THR A 1 85 ? -1.650 12.828 -7.970 1.00 65.06 85 THR A O 1
ATOM 662 N N . VAL A 1 86 ? -1.127 11.658 -6.126 1.00 78.06 86 VAL A N 1
ATOM 663 C CA . VAL A 1 86 ? -1.957 12.482 -5.231 1.00 78.06 86 VAL A CA 1
ATOM 664 C C . VAL A 1 86 ? -1.098 13.549 -4.541 1.00 78.06 86 VAL A C 1
ATOM 666 O O . VAL A 1 86 ? -0.208 13.207 -3.761 1.00 78.06 86 VAL A O 1
ATOM 669 N N . PRO A 1 87 ? -1.314 14.848 -4.816 1.00 78.94 87 PRO A N 1
ATOM 670 C CA . PRO A 1 87 ? -0.582 15.913 -4.141 1.00 78.94 87 PRO A CA 1
ATOM 671 C C . PRO A 1 87 ? -1.019 16.056 -2.673 1.00 78.94 87 PRO A C 1
ATOM 673 O O . PRO A 1 87 ? -2.137 15.716 -2.307 1.00 78.94 87 PRO A O 1
ATOM 676 N N . ALA A 1 88 ? -0.139 16.625 -1.844 1.00 83.50 88 ALA A N 1
ATOM 677 C CA . ALA A 1 88 ? -0.413 17.044 -0.459 1.00 83.50 88 ALA A CA 1
ATOM 678 C C . ALA A 1 88 ? -0.755 15.942 0.573 1.00 83.50 88 ALA A C 1
ATOM 680 O O . ALA A 1 88 ? -1.117 16.263 1.706 1.00 83.50 88 ALA A O 1
ATOM 681 N N . ILE A 1 89 ? -0.558 14.665 0.242 1.00 89.69 89 ILE A N 1
ATOM 682 C CA . ILE A 1 89 ? -0.650 13.553 1.199 1.00 89.69 89 ILE A CA 1
ATOM 683 C C . ILE A 1 89 ? 0.728 13.182 1.766 1.00 89.69 89 ILE A C 1
ATOM 685 O O . ILE A 1 89 ? 1.761 13.350 1.118 1.00 89.69 89 ILE A O 1
ATOM 689 N N . ASP A 1 90 ? 0.745 12.667 2.990 1.00 91.44 90 ASP A N 1
ATOM 690 C CA . ASP A 1 90 ? 1.945 12.209 3.687 1.00 91.44 90 ASP A CA 1
ATOM 691 C C . ASP A 1 90 ? 2.272 10.751 3.356 1.00 91.44 90 ASP A C 1
ATOM 693 O O . ASP A 1 90 ? 3.444 10.403 3.195 1.00 91.44 90 ASP A O 1
ATOM 697 N N . PHE A 1 91 ? 1.249 9.899 3.252 1.00 92.88 91 PHE A N 1
ATOM 698 C CA . PHE A 1 91 ? 1.384 8.472 2.965 1.00 92.88 91 PHE A CA 1
ATOM 699 C C . PHE A 1 91 ? 0.085 7.866 2.407 1.00 92.88 91 PHE A C 1
ATOM 701 O O . PHE A 1 91 ? -0.989 8.466 2.495 1.00 92.88 91 PHE A O 1
ATOM 708 N N . ALA A 1 92 ? 0.195 6.655 1.859 1.00 93.12 92 ALA A N 1
ATOM 709 C CA . ALA A 1 92 ? -0.928 5.813 1.462 1.00 93.12 92 ALA A CA 1
ATOM 710 C C . ALA A 1 92 ? -0.958 4.508 2.267 1.00 93.12 92 ALA A C 1
ATOM 712 O O . ALA A 1 92 ? 0.094 3.968 2.633 1.00 93.12 92 ALA A O 1
ATOM 713 N N . LEU A 1 93 ? -2.165 3.993 2.493 1.00 94.62 93 LEU A N 1
ATOM 714 C CA . LEU A 1 93 ? -2.439 2.695 3.106 1.00 94.62 93 LEU A CA 1
ATOM 715 C C . LEU A 1 93 ? -3.218 1.798 2.133 1.00 94.62 93 LEU A C 1
ATOM 717 O O . LEU A 1 93 ? -4.224 2.204 1.563 1.00 94.62 93 LEU A O 1
ATOM 721 N N . LEU A 1 94 ? -2.801 0.545 1.989 1.00 95.06 94 LEU A N 1
ATOM 722 C CA . LEU A 1 94 ? -3.606 -0.495 1.353 1.00 95.06 94 LEU A CA 1
ATOM 723 C C . LEU A 1 94 ? -3.937 -1.566 2.385 1.00 95.06 94 LEU A C 1
ATOM 725 O O . LEU A 1 94 ? -3.031 -2.250 2.867 1.00 95.06 94 LEU A O 1
ATOM 729 N N . LEU A 1 95 ? -5.221 -1.715 2.699 1.00 95.50 95 LEU A N 1
ATOM 730 C CA . LEU A 1 95 ? -5.730 -2.809 3.518 1.00 95.50 95 LEU A CA 1
ATOM 731 C C . LEU A 1 95 ? -6.116 -3.978 2.616 1.00 95.50 95 LEU A C 1
ATOM 733 O O . LEU A 1 95 ? -6.840 -3.804 1.639 1.00 95.50 95 LEU A O 1
ATOM 737 N N . SER A 1 96 ? -5.620 -5.169 2.921 1.00 94.25 96 SER A N 1
ATOM 738 C CA . SER A 1 96 ? -5.839 -6.347 2.091 1.00 94.25 96 SER A CA 1
ATOM 739 C C . SER A 1 96 ? -6.088 -7.578 2.944 1.00 94.25 96 SER A C 1
ATOM 741 O O . SER A 1 96 ? -5.253 -7.928 3.779 1.00 94.25 96 SER A O 1
ATOM 743 N N . GLU A 1 97 ? -7.210 -8.249 2.701 1.00 93.25 97 GLU A N 1
ATOM 744 C CA . GLU A 1 97 ? -7.496 -9.557 3.292 1.00 93.25 97 GLU A CA 1
ATOM 745 C C . GLU A 1 97 ? -6.770 -10.643 2.506 1.00 93.25 97 GLU A C 1
ATOM 747 O O . GLU A 1 97 ? -7.014 -10.830 1.312 1.00 93.25 97 GLU A O 1
ATOM 752 N N . LYS A 1 98 ? -5.877 -11.364 3.179 1.00 85.88 98 LYS A N 1
ATOM 753 C CA . LYS A 1 98 ? -5.066 -12.432 2.596 1.00 85.88 98 LYS A CA 1
ATOM 754 C C . LYS A 1 98 ? -5.084 -13.627 3.528 1.00 85.88 98 LYS A C 1
ATOM 756 O O . LYS A 1 98 ? -4.654 -13.528 4.672 1.00 85.88 98 LYS A O 1
ATOM 761 N N . GLN A 1 99 ? -5.562 -14.763 3.025 1.00 82.44 99 GLN A N 1
ATOM 762 C CA . GLN A 1 99 ? -5.502 -16.051 3.729 1.00 82.44 99 GLN A CA 1
ATOM 763 C C . GLN A 1 99 ? -6.085 -16.018 5.159 1.00 82.44 99 GLN A C 1
ATOM 765 O O . GLN A 1 99 ? -5.573 -16.686 6.051 1.00 82.44 99 GLN A O 1
ATOM 770 N N . GLY A 1 100 ? -7.157 -15.248 5.373 1.00 85.62 100 GLY A N 1
ATOM 771 C CA . GLY A 1 100 ? -7.818 -15.115 6.679 1.00 85.62 100 GLY A CA 1
ATOM 772 C C . GLY A 1 100 ? -7.248 -14.026 7.589 1.00 85.62 100 GLY A C 1
ATOM 773 O O . GLY A 1 100 ? -7.771 -13.839 8.680 1.00 85.62 100 GLY A O 1
ATOM 774 N N . ASP A 1 101 ? -6.235 -13.289 7.132 1.00 93.12 101 ASP A N 1
ATOM 775 C CA . ASP A 1 101 ? -5.622 -12.198 7.882 1.00 93.12 101 ASP A CA 1
ATOM 776 C C . ASP A 1 101 ? -5.765 -10.866 7.154 1.00 93.12 101 ASP A C 1
ATOM 778 O O . ASP A 1 101 ? -5.758 -10.801 5.921 1.00 93.12 101 ASP A O 1
ATOM 782 N N . LEU A 1 102 ? -5.794 -9.778 7.919 1.00 95.69 102 LEU A N 1
ATOM 783 C CA . LEU A 1 102 ? -5.792 -8.429 7.373 1.00 95.69 102 LEU A CA 1
ATOM 784 C C . LEU A 1 102 ? -4.373 -7.860 7.388 1.00 95.69 102 LEU A C 1
ATOM 786 O O . LEU A 1 102 ? -3.742 -7.732 8.436 1.00 95.69 102 LEU A O 1
ATOM 790 N N . THR A 1 103 ? -3.859 -7.492 6.219 1.00 95.44 103 THR A N 1
ATOM 791 C CA . THR A 1 103 ? -2.547 -6.850 6.075 1.00 95.44 103 THR A CA 1
ATOM 792 C C . THR A 1 103 ? -2.721 -5.384 5.704 1.00 95.44 103 THR A C 1
ATOM 794 O O . THR A 1 103 ? -3.431 -5.072 4.750 1.00 95.44 103 THR A O 1
ATOM 797 N N . GLY A 1 104 ? -2.032 -4.486 6.405 1.00 95.31 104 GLY A N 1
ATOM 798 C CA . GLY A 1 104 ? -1.910 -3.081 6.028 1.00 95.31 104 GLY A CA 1
ATOM 799 C C . GLY A 1 104 ? -0.540 -2.800 5.433 1.00 95.31 104 GLY A C 1
ATOM 800 O O . GLY A 1 104 ? 0.473 -2.942 6.113 1.00 95.31 104 GLY A O 1
ATOM 801 N N . SER A 1 105 ? -0.495 -2.402 4.164 1.00 94.81 105 SER A N 1
ATOM 802 C CA . SER A 1 105 ? 0.728 -1.945 3.497 1.00 94.81 105 SER A CA 1
ATOM 803 C C . SER A 1 105 ? 0.769 -0.426 3.496 1.00 94.81 105 SER A C 1
ATOM 805 O O . SER A 1 105 ? -0.161 0.207 3.011 1.00 94.81 105 SER A O 1
ATOM 807 N N . LEU A 1 106 ? 1.845 0.155 4.017 1.00 93.94 106 LEU A N 1
ATOM 808 C CA . LEU A 1 106 ? 2.031 1.596 4.131 1.00 93.94 106 LEU A CA 1
ATOM 809 C C . LEU A 1 106 ? 3.183 2.062 3.254 1.00 93.94 106 LEU A C 1
ATOM 811 O O . LEU A 1 106 ? 4.225 1.397 3.130 1.00 93.94 106 LEU A O 1
ATOM 815 N N . ARG A 1 107 ? 3.013 3.245 2.675 1.00 92.69 107 ARG A N 1
ATOM 816 C CA . ARG A 1 107 ? 4.046 3.895 1.880 1.00 92.69 107 ARG A CA 1
ATOM 817 C C . ARG A 1 107 ? 4.030 5.397 2.077 1.00 92.69 107 ARG A C 1
ATOM 819 O O . ARG A 1 107 ? 2.991 6.023 1.910 1.00 92.69 107 ARG A O 1
ATOM 826 N N . GLY A 1 108 ? 5.180 5.962 2.415 1.00 91.06 108 GLY A N 1
ATOM 827 C CA . GLY A 1 108 ? 5.354 7.402 2.555 1.00 91.06 108 GLY A CA 1
ATOM 828 C C . GLY A 1 108 ? 5.475 8.084 1.195 1.00 91.06 108 GLY A C 1
ATOM 829 O O . GLY A 1 108 ? 6.061 7.534 0.263 1.00 91.06 108 GLY A O 1
ATOM 830 N N . VAL A 1 109 ? 4.965 9.307 1.102 1.00 87.62 109 VAL A N 1
ATOM 831 C CA . VAL A 1 109 ? 5.183 10.222 -0.031 1.00 87.62 109 VAL A CA 1
ATOM 832 C C . VAL A 1 109 ? 6.338 11.175 0.269 1.00 87.62 109 VAL A C 1
ATOM 834 O O . VAL A 1 109 ? 7.126 11.512 -0.613 1.00 87.62 109 VAL A O 1
ATOM 837 N N . SER A 1 110 ? 6.502 11.558 1.537 1.00 80.31 110 SER A N 1
ATOM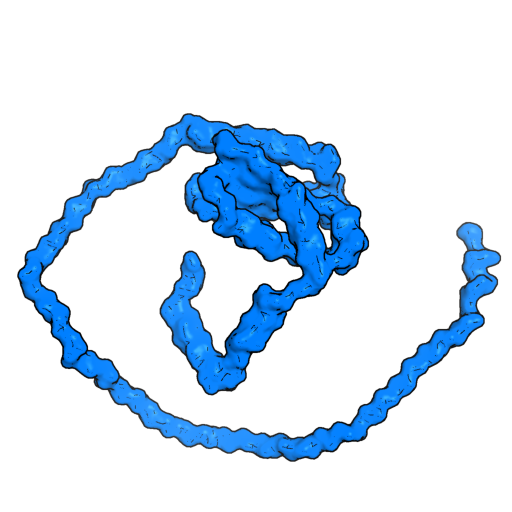 838 C CA . SER A 1 110 ? 7.613 12.387 1.998 1.00 80.31 110 SER A CA 1
ATOM 839 C C . SER A 1 110 ? 8.185 11.875 3.318 1.00 80.31 110 SER A C 1
ATOM 841 O O . SER A 1 110 ? 7.509 11.191 4.080 1.00 80.31 110 SER A O 1
ATOM 843 N N . ARG A 1 111 ? 9.420 12.282 3.626 1.00 80.62 111 ARG A N 1
ATOM 844 C CA . ARG A 1 111 ? 10.089 12.002 4.909 1.00 80.62 111 ARG A CA 1
ATOM 845 C C . ARG A 1 111 ? 9.550 12.822 6.088 1.00 80.62 111 ARG A C 1
ATOM 847 O O . ARG A 1 111 ? 10.141 12.847 7.158 1.00 80.62 111 ARG A O 1
ATOM 854 N N . GLN A 1 112 ? 8.440 13.541 5.901 1.00 83.00 112 GLN A N 1
ATOM 855 C CA . GLN A 1 112 ? 7.786 14.261 6.997 1.00 83.00 112 GLN A CA 1
ATOM 856 C C . GLN A 1 112 ? 7.086 13.305 7.969 1.00 83.00 112 GLN A C 1
ATOM 858 O O . GLN A 1 112 ? 6.856 13.669 9.121 1.00 83.00 112 GLN A O 1
ATOM 863 N N . VAL A 1 113 ? 6.739 12.101 7.508 1.00 88.94 113 VAL A N 1
ATOM 864 C CA . VAL A 1 113 ? 6.138 11.046 8.319 1.00 88.94 113 VAL A CA 1
ATOM 865 C C . VAL A 1 113 ? 6.989 9.786 8.213 1.00 88.94 113 VAL A C 1
ATOM 867 O O . VAL A 1 113 ? 7.390 9.382 7.125 1.00 88.94 113 VAL A O 1
ATOM 870 N N . ASN A 1 114 ? 7.241 9.148 9.349 1.00 94.25 114 ASN A N 1
ATOM 871 C CA . ASN A 1 114 ? 7.812 7.813 9.385 1.00 94.25 114 ASN A CA 1
ATOM 872 C C . ASN A 1 114 ? 6.666 6.795 9.383 1.00 94.25 114 ASN A C 1
ATOM 874 O O . ASN A 1 114 ? 6.003 6.593 10.404 1.00 94.25 114 ASN A O 1
ATOM 878 N N . VAL A 1 115 ? 6.426 6.127 8.252 1.00 95.00 115 VAL A N 1
ATOM 879 C CA . VAL A 1 115 ? 5.318 5.160 8.162 1.00 95.00 115 VAL A CA 1
ATOM 880 C C . VAL A 1 115 ? 5.554 3.892 8.987 1.00 95.00 115 VAL A C 1
ATOM 882 O O . VAL A 1 115 ? 4.600 3.172 9.282 1.00 95.00 115 VAL A O 1
ATOM 885 N N . ALA A 1 116 ? 6.791 3.625 9.421 1.00 96.75 116 ALA A N 1
ATOM 886 C CA . ALA A 1 116 ? 7.058 2.542 10.362 1.00 96.75 116 ALA A CA 1
ATOM 887 C C . ALA A 1 116 ? 6.442 2.822 11.738 1.00 96.75 116 ALA A C 1
ATOM 889 O O . ALA A 1 116 ? 6.024 1.880 12.406 1.00 96.75 116 ALA A O 1
ATOM 890 N N . ASP A 1 117 ? 6.330 4.088 12.151 1.00 96.75 117 ASP A N 1
ATOM 891 C CA . ASP A 1 117 ? 5.688 4.441 13.421 1.00 96.75 117 ASP A CA 1
ATOM 892 C C . ASP A 1 117 ? 4.169 4.249 13.357 1.00 96.75 117 ASP A C 1
ATOM 894 O O . ASP A 1 117 ? 3.575 3.769 14.320 1.00 96.75 117 ASP A O 1
ATOM 898 N N . VAL A 1 118 ? 3.560 4.488 12.191 1.00 96.50 118 VAL A N 1
ATOM 899 C CA . VAL A 1 118 ? 2.154 4.136 11.932 1.00 96.50 118 VAL A CA 1
ATOM 900 C C . VAL A 1 118 ? 1.957 2.619 11.996 1.00 96.50 118 VAL A C 1
ATOM 902 O O . VAL A 1 118 ? 1.033 2.142 12.647 1.00 96.50 118 VAL A O 1
ATOM 905 N N . ALA A 1 119 ? 2.843 1.837 11.371 1.00 97.50 119 ALA A N 1
ATOM 906 C CA . ALA A 1 119 ? 2.748 0.376 11.386 1.00 97.50 119 ALA A CA 1
ATOM 907 C C . ALA A 1 119 ? 2.875 -0.219 12.802 1.00 97.50 119 ALA A C 1
ATOM 909 O O . ALA A 1 119 ? 2.195 -1.197 13.122 1.00 97.50 119 ALA A O 1
ATOM 910 N N . LYS A 1 120 ? 3.703 0.381 13.669 1.00 97.56 120 LYS A N 1
ATOM 911 C CA . LYS A 1 120 ? 3.880 -0.054 15.067 1.00 97.56 120 LYS A CA 1
ATOM 912 C C . LYS A 1 120 ? 2.600 0.041 15.899 1.00 97.56 120 LYS A C 1
ATOM 914 O O . LYS A 1 120 ? 2.447 -0.761 16.817 1.00 97.56 120 LYS A O 1
ATOM 919 N N . LEU A 1 121 ? 1.666 0.941 15.563 1.00 96.75 121 LEU A N 1
ATOM 920 C CA . LEU A 1 121 ? 0.350 1.030 16.225 1.00 96.75 121 LEU A CA 1
ATOM 921 C C . LEU A 1 121 ? -0.435 -0.291 16.153 1.00 96.75 121 LEU A C 1
ATOM 923 O O . LEU A 1 121 ? -1.313 -0.540 16.977 1.00 96.75 121 LEU A O 1
ATOM 927 N N . PHE A 1 122 ? -0.098 -1.132 15.175 1.00 97.19 122 PHE A N 1
ATOM 928 C CA . PHE A 1 122 ? -0.743 -2.408 14.884 1.00 97.19 122 PHE A CA 1
ATOM 929 C C . PHE A 1 122 ? 0.224 -3.595 15.032 1.00 97.19 122 PHE A C 1
ATOM 931 O O . PHE A 1 122 ? -0.008 -4.655 14.458 1.00 97.19 122 PHE A O 1
ATOM 938 N N . GLY A 1 123 ? 1.343 -3.418 15.746 1.00 95.88 123 GLY A N 1
ATOM 939 C CA . GLY A 1 123 ? 2.353 -4.468 15.935 1.00 9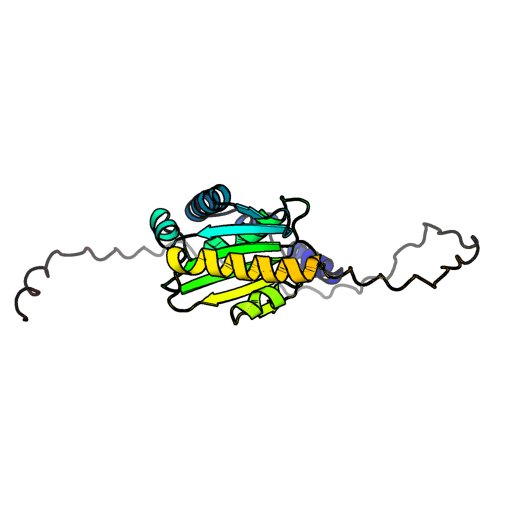5.88 123 GLY A CA 1
ATOM 940 C C . GLY A 1 123 ? 3.204 -4.776 14.694 1.00 95.88 123 GLY A C 1
ATOM 941 O O . GLY A 1 123 ? 3.876 -5.804 14.653 1.00 95.88 123 GLY A O 1
ATOM 942 N N . GLY A 1 124 ? 3.172 -3.911 13.677 1.00 96.69 124 GLY A N 1
ATOM 943 C CA . GLY A 1 124 ? 3.981 -4.029 12.464 1.00 96.69 124 GLY A CA 1
ATOM 944 C C . GLY A 1 124 ? 5.327 -3.303 12.530 1.00 96.69 124 GLY A C 1
ATOM 945 O O . GLY A 1 124 ? 5.821 -2.927 13.593 1.00 96.69 124 GLY A O 1
ATOM 946 N N . GLY A 1 125 ? 5.921 -3.072 11.357 1.00 95.25 125 GLY A N 1
ATOM 947 C CA . GLY A 1 125 ? 7.204 -2.381 11.229 1.00 95.25 125 GLY A CA 1
ATOM 948 C C . GLY A 1 125 ? 7.673 -2.218 9.783 1.00 95.25 125 GLY A C 1
ATOM 949 O O . GLY A 1 125 ? 6.939 -2.489 8.832 1.00 95.25 125 GLY A O 1
ATOM 950 N N . GLY A 1 126 ? 8.908 -1.745 9.615 1.00 94.12 126 GLY A N 1
ATOM 951 C CA . GLY A 1 126 ? 9.530 -1.528 8.310 1.00 94.12 126 GLY A CA 1
ATOM 952 C C . GLY A 1 126 ? 10.471 -0.328 8.300 1.00 94.12 126 GLY A C 1
ATOM 953 O O . GLY A 1 126 ? 11.088 0.003 9.312 1.00 94.12 126 GLY A O 1
ATOM 954 N N . HIS A 1 127 ? 10.573 0.320 7.145 1.00 92.94 127 HIS A N 1
ATOM 955 C CA . HIS A 1 127 ? 11.388 1.507 6.915 1.00 92.94 127 HIS A CA 1
ATOM 956 C C . HIS A 1 127 ? 10.555 2.791 6.952 1.00 92.94 127 HIS A C 1
ATOM 958 O O . HIS A 1 127 ? 9.338 2.770 6.778 1.00 92.94 127 HIS A O 1
ATOM 964 N N . GLU A 1 128 ? 11.249 3.925 7.068 1.00 93.06 128 GLU A N 1
ATOM 965 C CA . GLU A 1 128 ? 10.666 5.273 7.122 1.00 93.06 128 GLU A CA 1
ATOM 966 C C . GLU A 1 128 ? 9.644 5.560 6.014 1.00 93.06 128 GLU A C 1
ATOM 968 O O . GLU A 1 128 ? 8.627 6.198 6.261 1.00 93.06 128 GLU A O 1
ATOM 973 N N . MET A 1 129 ? 9.894 5.041 4.808 1.00 91.25 129 MET A N 1
ATOM 974 C CA . MET A 1 129 ? 9.075 5.270 3.612 1.00 91.25 129 MET A CA 1
ATOM 975 C C . MET A 1 129 ? 8.220 4.064 3.205 1.00 91.25 129 MET A C 1
ATOM 977 O O . MET A 1 129 ? 7.409 4.173 2.289 1.00 91.25 129 MET A O 1
ATOM 981 N N . ALA A 1 130 ? 8.407 2.904 3.835 1.00 92.62 130 ALA A N 1
ATOM 982 C CA . ALA A 1 130 ? 7.703 1.681 3.471 1.00 92.62 130 ALA A CA 1
ATOM 983 C C . ALA A 1 130 ? 7.630 0.739 4.671 1.00 92.62 130 ALA A C 1
ATOM 985 O O . ALA A 1 130 ? 8.650 0.220 5.124 1.00 92.62 130 ALA A O 1
ATOM 986 N N . ALA A 1 131 ? 6.419 0.494 5.155 1.00 95.12 131 ALA A N 1
ATOM 987 C CA . ALA A 1 131 ? 6.166 -0.356 6.309 1.00 95.12 131 ALA A CA 1
ATOM 988 C C . ALA A 1 131 ? 4.915 -1.203 6.087 1.00 95.12 131 ALA A C 1
ATOM 990 O O . ALA A 1 131 ? 4.163 -0.985 5.133 1.00 95.12 131 ALA A O 1
ATOM 991 N N . ALA A 1 132 ? 4.701 -2.188 6.949 1.00 95.44 132 ALA A N 1
ATOM 992 C CA . ALA A 1 132 ? 3.497 -2.998 6.921 1.00 95.44 132 ALA A CA 1
ATOM 993 C C . ALA A 1 132 ? 3.152 -3.537 8.311 1.00 95.44 132 ALA A C 1
ATOM 995 O O . ALA A 1 132 ? 4.013 -3.639 9.187 1.00 95.44 132 ALA A O 1
ATOM 996 N N . PHE A 1 133 ? 1.891 -3.913 8.491 1.00 96.94 133 PHE A N 1
ATOM 997 C CA . PHE A 1 133 ? 1.397 -4.616 9.671 1.00 96.94 133 PHE A CA 1
ATOM 998 C C . PHE A 1 133 ? 0.436 -5.736 9.269 1.00 96.94 133 PHE A C 1
ATOM 1000 O O . PHE A 1 133 ? -0.103 -5.737 8.160 1.00 96.94 133 PHE A O 1
ATOM 1007 N N . ARG A 1 134 ? 0.228 -6.691 10.177 1.00 96.56 134 ARG A N 1
ATOM 1008 C CA . ARG A 1 134 ? -0.654 -7.847 9.987 1.00 96.56 134 ARG A CA 1
ATOM 1009 C C . ARG A 1 134 ? -1.507 -8.043 11.233 1.00 96.56 134 ARG A C 1
ATOM 1011 O O . ARG A 1 134 ? -0.970 -8.088 12.335 1.00 96.56 134 ARG A O 1
ATOM 1018 N N . ILE A 1 135 ? -2.808 -8.199 11.035 1.00 96.38 135 ILE A N 1
ATOM 1019 C CA . ILE A 1 135 ? -3.788 -8.544 12.063 1.00 96.38 135 ILE A CA 1
ATOM 1020 C C . ILE A 1 135 ? -4.258 -9.969 11.769 1.00 96.38 135 ILE A C 1
ATOM 1022 O O . ILE A 1 135 ? -4.932 -10.218 10.767 1.00 96.38 135 ILE A O 1
ATOM 1026 N N . ALA A 1 136 ? -3.846 -10.904 12.623 1.00 94.75 136 ALA A N 1
ATOM 1027 C CA . ALA A 1 136 ? -4.204 -12.311 12.493 1.00 94.75 136 ALA A CA 1
ATOM 1028 C C . ALA A 1 136 ? -5.707 -12.515 12.725 1.00 94.75 136 ALA A C 1
ATOM 1030 O O . ALA A 1 136 ? -6.242 -12.011 13.713 1.00 94.75 136 ALA A O 1
ATOM 1031 N N . GLY A 1 137 ? -6.379 -13.230 11.820 1.00 93.00 137 GLY A N 1
ATOM 1032 C CA . GLY A 1 137 ? -7.830 -13.437 11.867 1.00 93.00 137 GLY A CA 1
ATOM 1033 C C . GLY A 1 137 ? -8.667 -12.172 11.638 1.00 93.00 137 GLY A C 1
ATOM 1034 O O . GLY A 1 137 ? -9.868 -12.196 11.892 1.00 93.00 137 GLY A O 1
ATOM 1035 N N . GLY A 1 138 ? -8.044 -11.063 11.227 1.00 91.94 138 GLY A N 1
ATOM 1036 C CA . GLY A 1 138 ? -8.732 -9.796 10.990 1.00 91.94 138 GLY A CA 1
ATOM 1037 C C . GLY A 1 138 ? -9.494 -9.776 9.667 1.00 91.94 138 GLY A C 1
ATOM 1038 O O . GLY A 1 138 ? -9.075 -10.401 8.689 1.00 91.94 138 GLY A O 1
ATOM 1039 N N . SER A 1 139 ? -10.573 -8.998 9.622 1.00 94.56 139 SER A N 1
ATOM 1040 C CA . SER A 1 139 ? -11.374 -8.756 8.419 1.00 94.56 139 SER A CA 1
ATOM 1041 C C . SER A 1 139 ? -11.479 -7.255 8.140 1.00 94.56 139 SER A C 1
ATOM 1043 O O . SER A 1 139 ? -11.373 -6.425 9.045 1.00 94.56 139 SER A O 1
ATOM 1045 N N . LEU A 1 140 ? -11.692 -6.877 6.881 1.00 94.25 140 LEU A N 1
ATOM 1046 C CA . LEU A 1 140 ? -11.961 -5.484 6.515 1.00 94.25 140 LEU A CA 1
ATOM 1047 C C . LEU A 1 140 ? -13.223 -4.968 7.205 1.00 94.25 140 LEU A C 1
ATOM 1049 O O . LEU A 1 140 ? -13.221 -3.847 7.702 1.00 94.25 140 LEU A O 1
ATOM 1053 N N . ALA A 1 141 ? -14.268 -5.796 7.271 1.00 91.88 141 ALA A N 1
ATOM 1054 C CA . ALA A 1 141 ? -15.545 -5.421 7.868 1.00 91.88 141 ALA A CA 1
ATOM 1055 C C . ALA A 1 141 ? -15.406 -5.044 9.351 1.00 91.88 141 ALA A C 1
ATOM 1057 O O . ALA A 1 141 ? -16.028 -4.081 9.795 1.00 91.88 141 ALA A O 1
ATOM 1058 N N . ASP A 1 142 ? -14.565 -5.767 10.092 1.00 93.31 142 ASP A N 1
ATOM 1059 C CA . ASP A 1 142 ? -14.427 -5.578 11.536 1.00 93.31 142 ASP A CA 1
ATOM 1060 C C . ASP A 1 142 ? -13.347 -4.549 11.892 1.00 93.31 142 ASP A C 1
ATOM 1062 O O . ASP A 1 142 ? -13.479 -3.821 12.875 1.00 93.31 142 ASP A O 1
ATOM 1066 N N . ASN A 1 143 ? -12.264 -4.477 11.111 1.00 96.69 143 ASN A N 1
ATOM 1067 C CA . ASN A 1 143 ? -11.073 -3.728 11.508 1.00 96.69 143 ASN A CA 1
ATOM 1068 C C . ASN A 1 143 ? -10.856 -2.417 10.743 1.00 96.69 143 ASN A C 1
ATOM 1070 O O . ASN A 1 143 ? -10.086 -1.588 11.231 1.00 96.69 143 ASN A O 1
ATOM 1074 N N . GLU A 1 144 ? -11.485 -2.192 9.580 1.00 95.94 144 GLU A N 1
ATOM 1075 C CA . GLU A 1 144 ? -11.215 -0.988 8.774 1.00 95.94 144 GLU A CA 1
ATOM 1076 C C . GLU A 1 144 ? -11.438 0.296 9.584 1.00 95.94 144 GLU A C 1
ATOM 1078 O O . GLU A 1 144 ? -10.514 1.100 9.705 1.00 95.94 144 GLU A O 1
ATOM 1083 N N . SER A 1 145 ? -12.611 0.469 10.206 1.00 96.88 145 SER A N 1
ATOM 1084 C CA . SER A 1 145 ? -12.915 1.694 10.964 1.00 96.88 145 SER A CA 1
ATOM 1085 C C . SER A 1 145 ? -11.926 1.921 12.107 1.00 96.88 145 SER A C 1
ATOM 1087 O O . SER A 1 145 ? -11.393 3.017 12.253 1.00 96.88 145 SER A O 1
ATOM 1089 N N . GLU A 1 146 ? -11.622 0.877 12.883 1.00 96.94 146 GLU A N 1
ATOM 1090 C CA . GLU A 1 146 ? -10.704 0.974 14.021 1.00 96.94 146 GLU A CA 1
ATOM 1091 C C . GLU A 1 146 ? -9.287 1.374 13.579 1.00 96.94 146 GLU A C 1
ATOM 1093 O O . GLU A 1 146 ? -8.640 2.216 14.211 1.00 96.94 146 GLU A O 1
ATOM 1098 N N . ILE A 1 147 ? -8.801 0.791 12.478 1.00 97.69 147 ILE A N 1
ATOM 1099 C CA . ILE A 1 147 ? -7.490 1.115 11.909 1.00 97.69 147 ILE A CA 1
ATOM 1100 C C . ILE A 1 147 ? -7.453 2.575 11.468 1.00 97.69 147 ILE A C 1
ATOM 1102 O O . ILE A 1 147 ? -6.521 3.302 11.822 1.00 97.69 147 ILE A O 1
ATOM 1106 N N . ILE A 1 148 ? -8.459 3.008 10.708 1.00 97.75 148 ILE A N 1
ATOM 1107 C CA . ILE A 1 148 ? -8.521 4.371 10.182 1.00 97.75 148 ILE A CA 1
ATOM 1108 C C . ILE A 1 148 ? -8.619 5.387 11.323 1.00 97.75 148 ILE A C 1
ATOM 1110 O O . ILE A 1 148 ? -7.906 6.390 11.298 1.00 97.75 148 ILE A O 1
ATOM 1114 N N . ASP A 1 149 ? -9.397 5.113 12.367 1.00 97.62 149 ASP A N 1
ATOM 1115 C CA . ASP A 1 149 ? -9.535 6.022 13.507 1.00 97.62 149 ASP A CA 1
ATOM 1116 C C . ASP A 1 149 ? -8.249 6.126 14.339 1.00 97.62 149 ASP A C 1
ATOM 1118 O O . ASP A 1 149 ? -7.841 7.229 14.722 1.00 97.62 149 ASP A O 1
ATOM 1122 N N . LYS A 1 150 ? -7.530 5.014 14.541 1.00 97.50 150 LYS A N 1
ATOM 1123 C CA . LYS A 1 150 ? -6.193 5.036 15.163 1.00 97.50 150 LYS A CA 1
ATOM 1124 C C . LYS A 1 150 ? -5.194 5.856 14.345 1.00 97.50 150 LYS A C 1
ATOM 1126 O O . LYS A 1 150 ? -4.421 6.632 14.911 1.00 97.50 150 LYS A O 1
ATOM 1131 N N . ILE A 1 151 ? -5.226 5.727 13.019 1.00 97.19 151 ILE A N 1
ATOM 1132 C CA . ILE A 1 151 ? -4.366 6.506 12.119 1.00 97.19 151 ILE A CA 1
ATOM 1133 C C . ILE A 1 151 ? -4.734 7.994 12.154 1.00 97.19 151 ILE A C 1
ATOM 1135 O O . ILE A 1 151 ? -3.842 8.845 12.231 1.00 97.19 151 ILE A O 1
ATOM 1139 N N . ARG A 1 152 ? -6.030 8.325 12.159 1.00 97.06 152 ARG A N 1
ATOM 1140 C CA . ARG A 1 152 ? -6.515 9.705 12.309 1.00 97.06 152 ARG A CA 1
ATOM 1141 C C . ARG A 1 152 ? -6.028 10.328 13.608 1.00 97.06 152 ARG A C 1
ATOM 1143 O O . ARG A 1 152 ? -5.562 11.465 13.578 1.00 97.06 152 ARG A O 1
ATOM 1150 N N . ALA A 1 153 ? -6.094 9.597 14.720 1.00 96.19 153 ALA A N 1
ATOM 1151 C CA . ALA A 1 153 ? -5.589 10.059 16.010 1.00 96.19 153 ALA A CA 1
ATOM 1152 C C . ALA A 1 153 ? -4.071 10.307 15.970 1.00 96.19 153 ALA A C 1
ATOM 1154 O O . ALA A 1 153 ? -3.615 11.375 16.378 1.00 96.19 153 ALA A O 1
ATOM 1155 N N . PHE A 1 154 ? -3.298 9.378 15.396 1.00 95.19 154 PHE A N 1
ATOM 1156 C CA . PHE A 1 154 ? -1.851 9.537 15.216 1.00 95.19 154 PHE A CA 1
ATOM 1157 C C . PHE A 1 154 ? -1.500 10.792 14.400 1.00 95.19 154 PHE A C 1
ATOM 1159 O O . PHE A 1 154 ? -0.686 11.615 14.828 1.00 95.19 154 PHE A O 1
ATOM 1166 N N . GLN A 1 155 ? -2.149 10.977 13.246 1.00 93.88 155 GLN A N 1
ATOM 1167 C CA . GLN A 1 155 ? -1.924 12.145 12.394 1.00 93.88 155 GLN A CA 1
ATOM 1168 C C . GLN A 1 155 ? -2.419 13.438 13.049 1.00 93.88 155 GLN A C 1
ATOM 1170 O O . GLN A 1 155 ? -1.776 14.472 12.886 1.00 93.88 155 GLN A O 1
ATOM 1175 N N . ALA A 1 156 ? -3.509 13.404 13.822 1.00 93.44 156 ALA A N 1
ATOM 1176 C CA . ALA A 1 156 ? -3.981 14.564 14.575 1.00 93.44 156 ALA A CA 1
ATOM 1177 C C . ALA A 1 156 ? -2.911 15.043 15.562 1.00 93.44 156 ALA A C 1
ATOM 1179 O O . ALA A 1 156 ? -2.549 16.219 15.553 1.00 93.44 156 ALA A O 1
ATOM 1180 N N . THR A 1 157 ? -2.338 14.137 16.358 1.00 92.19 157 THR A N 1
ATOM 1181 C CA . THR A 1 157 ? -1.253 14.481 17.288 1.00 92.19 157 THR A CA 1
ATOM 1182 C C . THR A 1 157 ? -0.028 15.017 16.547 1.00 92.19 157 THR A C 1
ATOM 1184 O O . THR A 1 157 ? 0.537 16.030 16.956 1.00 92.19 157 THR A O 1
ATOM 1187 N N . ARG A 1 158 ? 0.350 14.393 15.423 1.00 90.50 158 ARG A N 1
ATOM 1188 C CA . ARG A 1 158 ? 1.499 14.819 14.609 1.00 90.50 158 ARG A CA 1
ATOM 1189 C C . ARG A 1 158 ? 1.325 16.222 14.027 1.00 90.50 158 ARG A C 1
ATOM 1191 O O . ARG A 1 158 ? 2.250 17.020 14.098 1.00 90.50 158 ARG A O 1
ATOM 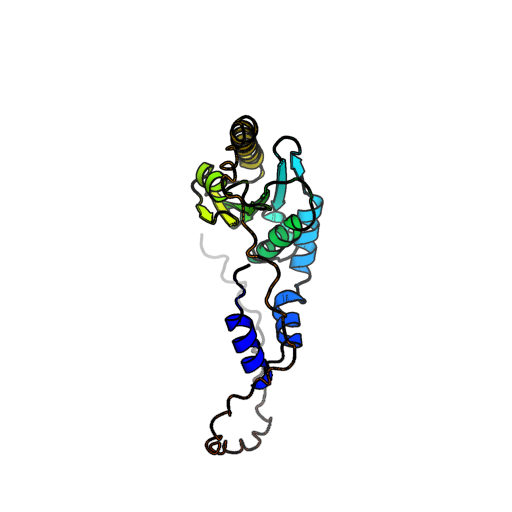1198 N N . LEU A 1 159 ? 0.163 16.508 13.441 1.00 88.12 159 LEU A N 1
ATOM 1199 C CA . LEU A 1 159 ? -0.110 17.759 12.725 1.00 88.12 159 LEU A CA 1
ATOM 1200 C C . LEU A 1 159 ? -0.412 18.935 13.662 1.00 88.12 159 LEU A C 1
ATOM 1202 O O . LEU A 1 159 ? -0.234 20.081 13.262 1.00 88.12 159 LEU A O 1
ATOM 1206 N N . THR A 1 160 ? -0.854 18.664 14.894 1.00 81.94 160 THR A N 1
ATOM 1207 C CA . THR A 1 160 ? -1.088 19.706 15.912 1.00 81.94 160 THR A CA 1
ATOM 1208 C C . THR A 1 160 ? 0.198 20.075 16.661 1.00 81.94 160 THR A C 1
ATOM 1210 O O . THR A 1 160 ? 0.285 21.150 17.251 1.00 81.94 160 THR A O 1
ATOM 1213 N N . SER A 1 161 ? 1.214 19.207 16.632 1.00 61.75 161 SER A N 1
ATOM 1214 C CA . SER A 1 161 ? 2.534 19.518 17.177 1.00 61.75 161 SER A CA 1
ATOM 1215 C C . SER A 1 161 ? 3.260 20.479 16.225 1.00 61.75 161 SER A C 1
ATOM 1217 O O . SER A 1 161 ? 3.322 20.193 15.025 1.00 61.75 161 SER A O 1
ATOM 1219 N N . PRO A 1 162 ? 3.795 21.624 16.696 1.00 47.12 162 PRO A N 1
ATOM 1220 C CA . PRO A 1 162 ? 4.508 22.548 15.824 1.00 47.12 162 PRO A CA 1
ATOM 1221 C C . PRO A 1 162 ? 5.671 21.808 15.163 1.00 47.12 162 PRO A C 1
ATOM 1223 O O . PRO A 1 162 ? 6.427 21.100 15.832 1.00 47.12 162 PRO A O 1
ATOM 1226 N N . ALA A 1 163 ? 5.784 21.943 13.838 1.00 46.31 163 ALA A N 1
ATOM 1227 C CA . ALA A 1 163 ? 6.888 21.375 13.079 1.00 46.31 163 ALA A CA 1
ATOM 1228 C C . ALA A 1 163 ? 8.210 21.723 13.786 1.00 46.31 163 ALA A C 1
ATOM 1230 O O . ALA A 1 163 ? 8.372 22.885 14.172 1.00 46.31 163 ALA A O 1
ATOM 1231 N N . PRO A 1 164 ? 9.141 20.768 13.979 1.00 42.75 164 PRO A N 1
ATOM 1232 C CA . PRO A 1 164 ? 10.454 21.105 14.503 1.00 42.75 164 PRO A CA 1
ATOM 1233 C C . PRO A 1 164 ? 11.028 22.192 13.600 1.00 42.75 164 PRO A C 1
ATOM 1235 O O . PRO A 1 164 ? 11.158 21.998 12.388 1.00 42.75 164 PRO A O 1
ATOM 1238 N N . THR A 1 165 ? 11.279 23.362 14.183 1.00 41.88 165 THR A N 1
ATOM 1239 C CA . THR A 1 165 ? 11.922 24.479 13.504 1.00 41.88 165 THR A CA 1
ATOM 1240 C C . THR A 1 165 ? 13.181 23.922 12.845 1.00 41.88 165 THR A C 1
ATOM 1242 O O . THR A 1 165 ? 13.973 23.270 13.535 1.00 41.88 165 THR A O 1
ATOM 1245 N N . PRO A 1 166 ? 13.377 24.105 11.525 1.00 46.97 166 PRO A N 1
ATOM 1246 C CA . PRO A 1 166 ? 14.658 23.790 10.919 1.00 46.97 166 PRO A CA 1
ATOM 1247 C C . PRO A 1 166 ? 15.735 24.493 11.751 1.00 46.97 166 PRO A C 1
ATOM 1249 O O . PRO A 1 166 ? 15.509 25.648 12.128 1.00 46.97 166 PRO A O 1
ATOM 1252 N N . PRO A 1 167 ? 16.865 23.844 12.081 1.00 47.00 167 PRO A N 1
ATOM 1253 C CA . PRO A 1 167 ? 17.963 24.564 12.703 1.00 47.00 167 PRO A CA 1
ATOM 1254 C C . PRO A 1 167 ? 18.273 25.766 11.810 1.00 47.00 167 PRO A C 1
ATOM 1256 O O . PRO A 1 167 ? 18.491 25.598 10.606 1.00 47.00 167 PRO A O 1
ATOM 1259 N N . GLU A 1 168 ? 18.194 26.972 12.378 1.00 39.91 168 GLU A N 1
ATOM 1260 C CA . GLU A 1 168 ? 18.558 28.203 11.686 1.00 39.91 168 GLU A CA 1
ATOM 1261 C C . GLU A 1 168 ? 19.894 27.971 10.986 1.00 39.91 168 GLU A C 1
ATOM 1263 O O . GLU A 1 168 ? 20.869 27.559 11.621 1.00 39.91 168 GLU A O 1
ATOM 1268 N N . SER A 1 169 ? 19.947 28.209 9.673 1.00 50.00 169 SER A N 1
ATOM 1269 C CA . SER A 1 169 ? 21.193 28.145 8.922 1.00 50.00 169 SER A CA 1
ATOM 1270 C C . SER A 1 169 ? 22.083 29.320 9.338 1.00 50.00 169 SER A C 1
ATOM 1272 O O . SER A 1 169 ? 22.229 30.315 8.625 1.00 50.00 169 SER A O 1
ATOM 1274 N N . THR A 1 170 ? 22.703 29.220 10.509 1.00 47.19 170 THR A N 1
ATOM 1275 C CA . THR A 1 170 ? 23.870 30.013 10.888 1.00 47.19 170 THR A CA 1
ATOM 1276 C C . THR A 1 170 ? 25.071 29.432 10.156 1.00 47.19 170 THR A C 1
ATOM 1278 O O . THR A 1 170 ? 25.914 28.719 10.684 1.00 47.19 170 THR A O 1
ATOM 1281 N N . GLY A 1 171 ? 25.104 29.725 8.864 1.00 40.56 171 GLY A N 1
ATOM 1282 C CA . GLY A 1 171 ? 26.180 29.363 7.966 1.00 40.56 171 GLY A CA 1
ATOM 1283 C C . GLY A 1 171 ? 26.095 30.267 6.756 1.00 40.56 171 GLY A C 1
ATOM 1284 O O . GLY A 1 171 ? 25.599 29.861 5.711 1.00 40.56 171 GLY A O 1
ATOM 1285 N N . ARG A 1 172 ? 26.544 31.518 6.907 1.00 42.88 172 ARG A N 1
ATOM 1286 C CA . ARG A 1 172 ? 26.891 32.360 5.760 1.00 42.88 172 ARG A CA 1
ATOM 1287 C C . ARG A 1 172 ? 27.898 31.568 4.929 1.00 42.88 172 ARG A C 1
ATOM 1289 O O . ARG A 1 172 ? 29.046 31.415 5.337 1.00 42.88 172 ARG A O 1
ATOM 1296 N N . PHE A 1 173 ? 27.454 31.028 3.801 1.00 42.62 173 PHE A N 1
ATOM 1297 C CA . PHE A 1 173 ? 28.341 30.449 2.806 1.00 42.62 173 PHE A CA 1
ATOM 1298 C C . PHE A 1 173 ? 29.119 31.618 2.201 1.00 42.62 173 PHE A C 1
ATOM 1300 O O . PHE A 1 173 ? 28.606 32.350 1.358 1.00 42.62 173 PHE A O 1
ATOM 1307 N N . ASN A 1 174 ? 30.320 31.871 2.719 1.00 47.75 174 ASN A N 1
ATOM 1308 C CA . ASN A 1 174 ? 31.236 32.823 2.114 1.00 47.75 174 ASN A CA 1
ATOM 1309 C C . ASN A 1 174 ? 31.662 32.204 0.778 1.00 47.75 174 ASN A C 1
ATOM 1311 O O . ASN A 1 174 ? 32.383 31.207 0.771 1.00 47.75 174 ASN A O 1
ATOM 1315 N N . LEU A 1 175 ? 31.173 32.745 -0.340 1.00 45.41 175 LEU A N 1
ATOM 1316 C CA . LEU A 1 175 ? 31.758 32.433 -1.639 1.00 45.41 175 LEU A CA 1
ATOM 1317 C C . LEU A 1 175 ? 33.223 32.898 -1.597 1.00 45.41 175 LEU A C 1
ATOM 1319 O O . LEU A 1 175 ? 33.452 34.077 -1.318 1.00 45.41 175 LEU A O 1
ATOM 1323 N N . PRO A 1 176 ? 34.219 32.030 -1.848 1.00 43.28 176 PRO A N 1
ATOM 1324 C CA . PRO A 1 176 ? 35.528 32.522 -2.231 1.00 43.28 176 PRO A CA 1
ATOM 1325 C C . PRO A 1 176 ? 35.392 33.271 -3.561 1.00 43.28 176 PRO A C 1
ATOM 1327 O O . PRO A 1 176 ? 34.618 32.883 -4.438 1.00 43.28 176 PRO A O 1
ATOM 1330 N N . ASP A 1 177 ? 36.111 34.383 -3.629 1.00 41.94 177 ASP A N 1
ATOM 1331 C CA . ASP A 1 177 ? 36.088 35.380 -4.689 1.00 41.94 177 ASP A CA 1
ATOM 1332 C C . ASP A 1 177 ? 36.212 34.759 -6.091 1.00 41.94 177 ASP A C 1
ATOM 1334 O O . ASP A 1 177 ? 36.890 33.746 -6.294 1.00 41.94 177 ASP A O 1
ATOM 1338 N N . ALA A 1 178 ? 35.538 35.373 -7.060 1.00 49.75 178 ALA A N 1
ATOM 1339 C CA . ALA A 1 178 ? 35.497 34.929 -8.446 1.00 49.75 178 ALA A CA 1
ATOM 1340 C C . ALA A 1 178 ? 36.884 35.077 -9.089 1.00 49.75 178 ALA A C 1
ATOM 1342 O O . ALA A 1 178 ? 37.232 36.124 -9.629 1.00 49.75 178 ALA A O 1
ATOM 1343 N N . GLY A 1 179 ? 37.680 34.013 -9.026 1.00 42.94 179 GLY A N 1
ATOM 1344 C CA . GLY A 1 179 ? 39.057 34.038 -9.499 1.00 42.94 179 GLY A CA 1
ATOM 1345 C C . GLY A 1 179 ? 39.632 32.669 -9.825 1.00 42.94 179 GLY A C 1
ATOM 1346 O O . GLY A 1 179 ? 40.803 32.453 -9.555 1.00 42.94 179 GLY A O 1
ATOM 1347 N N . ASP A 1 180 ? 38.853 31.745 -10.395 1.00 43.50 180 ASP A N 1
ATOM 1348 C CA . ASP A 1 180 ? 39.467 30.669 -11.177 1.00 43.50 180 ASP A CA 1
ATOM 1349 C C . ASP A 1 180 ? 38.522 30.160 -12.272 1.00 43.50 180 ASP A C 1
ATOM 1351 O O . ASP A 1 180 ? 37.442 29.618 -12.030 1.00 43.50 180 ASP A O 1
ATOM 1355 N N . THR A 1 181 ? 38.898 30.428 -13.518 1.00 43.91 181 THR A N 1
ATOM 1356 C CA . THR A 1 181 ? 38.125 30.083 -14.708 1.00 43.91 181 THR A CA 1
ATOM 1357 C C . THR A 1 181 ? 38.103 28.569 -14.904 1.00 43.91 181 THR A C 1
ATOM 1359 O O . THR A 1 181 ? 39.148 27.957 -15.124 1.00 43.91 181 THR A O 1
ATOM 1362 N N . PHE A 1 182 ? 36.912 27.973 -14.929 1.00 42.41 182 PHE A N 1
ATOM 1363 C CA . PHE A 1 182 ? 36.692 26.649 -15.507 1.00 42.41 182 PHE A CA 1
ATOM 1364 C C . PHE A 1 182 ? 37.166 26.651 -16.973 1.00 42.41 182 PHE A C 1
ATOM 1366 O O . PHE A 1 182 ? 36.574 27.323 -17.819 1.00 42.41 182 PHE A O 1
ATOM 1373 N N . ARG A 1 183 ? 38.259 25.936 -17.271 1.00 45.44 183 ARG A N 1
ATOM 1374 C CA . ARG A 1 183 ? 38.767 25.736 -18.638 1.00 45.44 183 ARG A CA 1
ATOM 1375 C C . ARG A 1 183 ? 38.252 24.396 -19.184 1.00 45.44 183 ARG A C 1
ATOM 1377 O O . ARG A 1 183 ? 38.555 23.370 -18.578 1.00 45.44 183 ARG A O 1
ATOM 1384 N N . PRO A 1 184 ? 37.519 24.367 -20.312 1.00 44.91 184 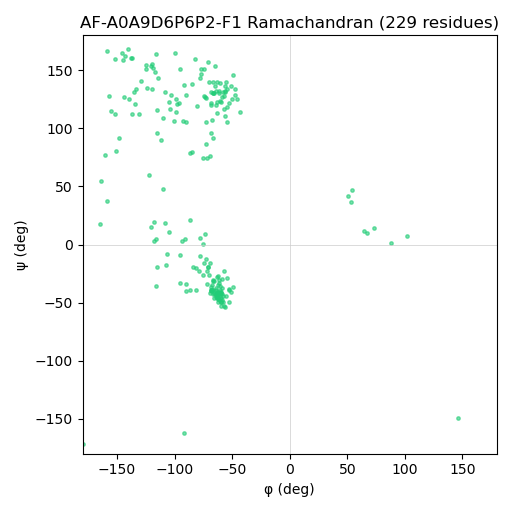PRO A N 1
ATOM 1385 C CA . PRO A 1 184 ? 36.901 23.143 -20.830 1.00 44.91 184 PRO A CA 1
ATOM 1386 C C . PRO A 1 184 ? 37.871 22.155 -21.512 1.00 44.91 184 PRO A C 1
ATOM 1388 O O . PRO A 1 184 ? 37.438 21.083 -21.920 1.00 44.91 184 PRO A O 1
ATOM 1391 N N . ASP A 1 185 ? 39.174 22.442 -21.583 1.00 43.22 185 ASP A N 1
ATOM 1392 C CA . ASP A 1 185 ? 40.112 21.696 -22.438 1.00 43.22 185 ASP A CA 1
ATOM 1393 C C . ASP A 1 185 ? 41.119 20.827 -21.667 1.00 43.22 185 ASP A C 1
ATOM 1395 O O . ASP A 1 185 ? 42.319 20.853 -21.936 1.00 43.22 185 ASP A O 1
ATOM 1399 N N . THR A 1 186 ? 40.657 20.030 -20.698 1.00 44.78 186 THR A N 1
ATOM 1400 C CA . THR A 1 186 ? 41.504 18.957 -20.141 1.00 44.78 186 THR A CA 1
ATOM 1401 C C . THR A 1 186 ? 41.098 17.621 -20.765 1.00 44.78 186 THR A C 1
ATOM 1403 O O . THR A 1 186 ? 40.034 17.100 -20.425 1.00 44.78 186 THR A O 1
ATOM 1406 N N . PRO A 1 187 ? 41.895 17.039 -21.681 1.00 43.75 187 PRO A N 1
ATOM 1407 C CA . PRO A 1 187 ? 41.571 15.738 -22.246 1.00 43.75 187 PRO A CA 1
ATOM 1408 C C . PRO A 1 187 ? 41.636 14.664 -21.153 1.00 43.75 187 PRO A C 1
ATOM 1410 O O . PRO A 1 187 ? 42.615 14.553 -20.414 1.00 43.75 187 PRO A O 1
ATOM 1413 N N .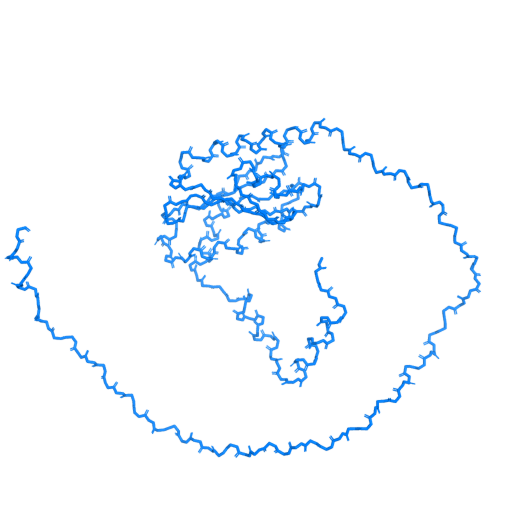 LEU A 1 188 ? 40.584 13.847 -21.064 1.00 50.00 188 LEU A N 1
ATOM 1414 C CA . LEU A 1 188 ? 40.543 12.634 -20.246 1.00 50.00 188 LEU A CA 1
ATOM 1415 C C . LEU A 1 188 ? 41.438 11.559 -20.882 1.00 50.00 188 LEU A C 1
ATOM 1417 O O . LEU A 1 188 ? 40.950 10.606 -21.481 1.00 50.00 188 LEU A O 1
ATOM 1421 N N . THR A 1 189 ? 42.756 11.699 -20.774 1.00 44.19 189 THR A N 1
ATOM 1422 C CA . THR A 1 189 ? 43.705 10.662 -21.195 1.00 44.19 189 THR A CA 1
ATOM 1423 C C . THR A 1 189 ? 44.399 10.064 -19.979 1.00 44.19 189 THR A C 1
ATOM 1425 O O . THR A 1 189 ? 45.475 10.477 -19.557 1.00 44.19 189 THR A O 1
ATOM 1428 N N . LYS A 1 190 ? 43.792 9.012 -19.425 1.00 44.22 190 LYS A N 1
ATOM 1429 C CA . LYS A 1 190 ? 44.577 7.918 -18.845 1.00 44.22 190 LYS A CA 1
ATOM 1430 C C . LYS A 1 190 ? 44.546 6.763 -19.847 1.00 44.22 190 LYS A C 1
ATOM 1432 O O . LYS A 1 190 ? 43.452 6.417 -20.291 1.00 44.22 190 LYS A O 1
ATOM 1437 N N . PRO A 1 191 ? 45.696 6.186 -20.234 1.00 42.72 191 PRO A N 1
ATOM 1438 C CA . PRO A 1 191 ? 45.703 5.039 -21.127 1.00 42.72 191 PRO A CA 1
ATOM 1439 C C . PRO A 1 191 ? 45.013 3.852 -20.446 1.00 42.72 191 PRO A C 1
ATOM 1441 O O . PRO A 1 191 ? 45.284 3.537 -19.285 1.00 42.72 191 PRO A O 1
ATOM 1444 N N . VAL A 1 192 ? 44.104 3.212 -21.179 1.00 55.16 192 VAL A N 1
ATOM 1445 C CA . VAL A 1 192 ? 43.551 1.899 -20.834 1.00 55.16 192 VAL A CA 1
ATOM 1446 C C . VAL A 1 192 ? 44.698 0.881 -20.947 1.00 55.16 192 VAL A C 1
ATOM 1448 O O . VAL A 1 192 ? 45.402 0.904 -21.959 1.00 55.16 192 VAL A O 1
ATOM 1451 N N . PRO A 1 193 ? 44.946 0.017 -19.944 1.00 49.22 193 PRO A N 1
ATOM 1452 C CA . PRO A 1 193 ? 45.931 -1.052 -20.080 1.00 49.22 193 PRO A CA 1
ATOM 1453 C C . PRO A 1 193 ? 45.533 -1.991 -21.223 1.00 49.22 193 PRO A C 1
ATOM 1455 O O . PRO A 1 193 ? 44.357 -2.319 -21.367 1.00 49.22 193 PRO A O 1
ATOM 1458 N N . ALA A 1 194 ? 46.515 -2.413 -22.020 1.00 49.91 194 ALA A N 1
ATOM 1459 C CA . ALA A 1 194 ? 46.319 -3.301 -23.156 1.00 49.91 194 ALA A CA 1
ATOM 1460 C C . ALA A 1 194 ? 45.591 -4.601 -22.761 1.00 49.91 194 ALA A C 1
ATOM 1462 O O . ALA A 1 194 ? 45.908 -5.246 -21.762 1.00 49.91 194 ALA A O 1
ATOM 1463 N N . GLU A 1 195 ? 44.612 -4.943 -23.588 1.00 49.41 195 GLU A N 1
ATOM 1464 C CA . GLU A 1 195 ? 43.772 -6.134 -23.559 1.00 49.41 195 GLU A CA 1
ATOM 1465 C C . GLU A 1 195 ? 44.621 -7.419 -23.607 1.00 49.41 195 GLU A C 1
ATOM 1467 O O . GLU A 1 195 ? 45.479 -7.583 -24.475 1.00 49.41 195 GLU A O 1
ATOM 1472 N N . ALA A 1 196 ? 44.402 -8.338 -22.661 1.00 56.81 196 ALA A N 1
ATOM 1473 C CA . ALA A 1 196 ? 44.936 -9.696 -22.741 1.00 56.81 196 ALA A CA 1
ATOM 1474 C C . ALA A 1 196 ? 44.080 -10.521 -23.723 1.00 56.81 196 ALA A C 1
ATOM 1476 O O . ALA A 1 196 ? 42.861 -10.336 -23.747 1.00 56.81 196 ALA A O 1
ATOM 1477 N N . PRO A 1 197 ? 44.669 -11.434 -24.518 1.00 48.44 197 PRO A N 1
ATOM 1478 C CA . PRO A 1 197 ? 43.933 -12.156 -25.548 1.00 48.44 197 PRO A CA 1
ATOM 1479 C C . PRO A 1 197 ? 42.810 -13.006 -24.943 1.00 48.44 197 PRO A C 1
ATOM 1481 O O . PRO A 1 197 ? 43.015 -13.778 -24.004 1.00 48.44 197 PRO A O 1
ATOM 1484 N N . THR A 1 198 ? 41.615 -12.852 -25.510 1.00 58.00 198 THR A N 1
ATOM 1485 C CA . THR A 1 198 ? 40.398 -13.598 -25.185 1.00 58.00 198 THR A CA 1
ATOM 1486 C C . THR A 1 198 ? 40.635 -15.110 -25.324 1.00 58.00 198 THR A C 1
ATOM 1488 O O . THR A 1 198 ? 41.140 -15.540 -26.365 1.00 58.00 198 THR A O 1
ATOM 1491 N N . PRO A 1 199 ? 40.253 -15.959 -24.351 1.00 47.72 199 PRO A N 1
ATOM 1492 C CA . PRO A 1 199 ? 40.209 -17.394 -24.593 1.00 47.72 199 PRO A CA 1
ATOM 1493 C C . PRO A 1 199 ? 39.077 -17.706 -25.581 1.00 47.72 199 PRO A C 1
ATOM 1495 O O . PRO A 1 199 ? 37.948 -17.238 -25.423 1.00 47.72 199 PRO A O 1
ATOM 1498 N N . ALA A 1 200 ? 39.385 -18.495 -26.609 1.00 47.09 200 ALA A N 1
ATOM 1499 C CA . ALA A 1 200 ? 38.409 -18.962 -27.583 1.00 47.09 200 ALA A CA 1
ATOM 1500 C C . ALA A 1 200 ? 37.300 -19.767 -26.884 1.00 47.09 200 ALA A C 1
ATOM 1502 O O . ALA A 1 200 ? 37.566 -20.766 -26.215 1.00 47.09 200 ALA A O 1
ATOM 1503 N N . ILE A 1 201 ? 36.052 -19.333 -27.053 1.00 52.66 201 ILE A N 1
ATOM 1504 C CA . ILE A 1 201 ? 34.875 -20.098 -26.637 1.00 52.66 201 ILE A CA 1
ATOM 1505 C C . ILE A 1 201 ? 34.723 -21.266 -27.628 1.00 52.66 201 ILE A C 1
ATOM 1507 O O . ILE A 1 201 ? 34.697 -21.014 -28.837 1.00 52.66 201 ILE A O 1
ATOM 1511 N N . PRO A 1 202 ? 34.636 -22.534 -27.182 1.00 42.53 202 PRO A N 1
ATOM 1512 C CA . PRO A 1 202 ? 34.420 -23.650 -28.094 1.00 42.53 202 PRO A CA 1
ATOM 1513 C C . PRO A 1 202 ? 33.042 -23.541 -28.760 1.00 42.53 202 PRO A C 1
ATOM 1515 O O . PRO A 1 202 ? 32.037 -23.244 -28.115 1.00 42.53 202 PRO A O 1
ATOM 1518 N N . SER A 1 203 ? 33.019 -23.794 -30.069 1.00 48.19 203 SER A N 1
ATOM 1519 C CA . SER A 1 203 ? 31.811 -23.878 -30.888 1.00 48.19 203 SER A CA 1
ATOM 1520 C C . SER A 1 203 ? 30.870 -24.947 -30.326 1.00 48.19 203 SER A C 1
ATOM 1522 O O . SER A 1 203 ? 31.205 -26.131 -30.295 1.00 48.19 203 SER A O 1
ATOM 1524 N N . VAL A 1 204 ? 29.687 -24.529 -29.873 1.00 48.62 204 VAL A N 1
ATOM 1525 C CA . VAL A 1 204 ? 28.576 -25.446 -29.612 1.00 48.62 204 VAL A CA 1
ATOM 1526 C C . VAL A 1 204 ? 28.022 -25.904 -30.954 1.00 48.62 204 VAL A C 1
ATOM 1528 O O . VAL A 1 204 ? 27.366 -25.149 -31.670 1.00 48.62 204 VAL A O 1
ATOM 1531 N N . ALA A 1 205 ? 28.349 -27.148 -31.296 1.00 38.59 205 ALA A N 1
ATOM 1532 C CA . ALA A 1 205 ? 27.743 -27.878 -32.389 1.00 38.59 205 ALA A CA 1
ATOM 1533 C C . ALA A 1 205 ? 26.219 -27.922 -32.219 1.00 38.59 205 ALA A C 1
ATOM 1535 O O . ALA A 1 205 ? 25.697 -28.105 -31.117 1.00 38.59 205 ALA A O 1
ATOM 1536 N N . SER A 1 206 ? 25.538 -27.761 -33.347 1.00 45.34 206 SER A N 1
ATOM 1537 C CA . SER A 1 206 ? 24.111 -27.956 -33.548 1.00 45.34 206 SER A CA 1
ATOM 1538 C C . SER A 1 206 ? 23.622 -29.226 -32.847 1.00 45.34 206 SER A C 1
ATOM 1540 O O . SER A 1 206 ? 23.999 -30.333 -33.222 1.00 45.34 206 SER A O 1
ATOM 1542 N N . LEU A 1 207 ? 22.773 -29.064 -31.835 1.00 39.59 207 LEU A N 1
ATOM 1543 C CA . LEU A 1 207 ? 21.943 -30.143 -31.318 1.00 39.59 207 LEU A CA 1
ATOM 1544 C C . LEU A 1 207 ? 20.603 -30.066 -32.045 1.00 39.59 207 LEU A C 1
ATOM 1546 O O . LEU A 1 207 ? 19.811 -29.150 -31.823 1.00 39.59 207 LEU A O 1
ATOM 1550 N N . ASP A 1 208 ? 20.421 -31.017 -32.957 1.00 36.94 208 ASP A N 1
ATOM 1551 C CA . ASP A 1 208 ? 19.191 -31.287 -33.688 1.00 36.94 208 ASP A CA 1
ATOM 1552 C C . ASP A 1 208 ? 17.977 -31.326 -32.755 1.00 36.94 208 ASP A C 1
ATOM 1554 O O . ASP A 1 208 ? 17.926 -32.059 -31.763 1.00 36.94 208 ASP A O 1
ATOM 1558 N N . ALA A 1 209 ? 16.956 -30.560 -33.128 1.00 45.09 209 ALA A N 1
ATOM 1559 C CA . ALA A 1 209 ? 15.622 -30.666 -32.575 1.00 45.09 209 ALA A CA 1
ATOM 1560 C C . ALA A 1 209 ? 14.961 -31.950 -33.101 1.00 45.09 209 ALA A C 1
ATOM 1562 O O . ALA A 1 209 ? 14.250 -31.935 -34.101 1.00 45.09 209 ALA A O 1
ATOM 1563 N N . SER A 1 210 ? 15.188 -33.074 -32.423 1.00 48.50 210 SER A N 1
ATOM 1564 C CA . SER A 1 210 ? 14.359 -34.272 -32.577 1.00 48.50 210 SER A CA 1
ATOM 1565 C C . SER A 1 210 ? 14.353 -35.091 -31.289 1.00 48.50 210 SER A C 1
ATOM 1567 O O . SER A 1 210 ? 15.045 -36.098 -31.158 1.00 48.50 210 SER A O 1
ATOM 1569 N N . ALA A 1 211 ? 13.526 -34.672 -30.333 1.00 38.59 211 ALA A N 1
ATOM 1570 C CA . ALA A 1 211 ? 13.063 -35.535 -29.256 1.00 38.59 211 ALA A CA 1
ATOM 1571 C C . ALA A 1 211 ? 11.541 -35.402 -29.157 1.00 38.59 211 ALA A C 1
ATOM 1573 O O . ALA A 1 211 ? 11.001 -34.338 -28.858 1.00 38.59 211 ALA A O 1
ATOM 1574 N N . ALA A 1 212 ? 10.871 -36.500 -29.494 1.00 41.06 212 ALA A N 1
ATOM 1575 C CA . ALA A 1 212 ? 9.432 -36.662 -29.472 1.00 41.06 212 ALA A CA 1
ATOM 1576 C C . ALA A 1 212 ? 8.844 -36.370 -28.083 1.00 41.06 212 ALA A C 1
ATOM 1578 O O . ALA A 1 212 ? 9.342 -36.836 -27.059 1.00 41.06 212 ALA A O 1
ATOM 1579 N N . VAL A 1 213 ? 7.739 -35.629 -28.080 1.00 51.25 213 VAL A N 1
ATOM 1580 C CA . VAL A 1 213 ? 6.838 -35.458 -26.938 1.00 51.25 213 VAL A CA 1
ATOM 1581 C C . VAL A 1 213 ? 6.239 -36.830 -26.586 1.00 51.25 213 VAL A C 1
ATOM 1583 O O . VAL A 1 213 ? 5.612 -37.435 -27.459 1.00 51.25 213 VAL A O 1
ATOM 1586 N N . PRO A 1 214 ? 6.390 -37.358 -25.356 1.00 48.41 214 PRO A N 1
ATOM 1587 C CA . PRO A 1 214 ? 5.645 -38.545 -24.955 1.00 48.41 214 PRO A CA 1
ATOM 1588 C C . PRO A 1 214 ? 4.156 -38.190 -24.789 1.00 48.41 214 PRO A C 1
ATOM 1590 O O . PRO A 1 214 ? 3.840 -37.117 -24.265 1.00 48.41 214 PRO A O 1
ATOM 1593 N N . PRO A 1 215 ? 3.222 -39.055 -25.226 1.00 48.91 215 PRO A N 1
ATOM 1594 C CA . PRO A 1 215 ? 1.800 -38.766 -25.127 1.00 48.91 215 PRO A CA 1
ATOM 1595 C C . PRO A 1 215 ? 1.341 -38.716 -23.667 1.00 48.91 215 PRO A C 1
ATOM 1597 O O . PRO A 1 215 ? 1.736 -39.522 -22.824 1.00 48.91 215 PRO A O 1
ATOM 1600 N N . THR A 1 216 ? 0.466 -37.753 -23.397 1.00 55.94 216 THR A N 1
ATOM 1601 C CA . THR A 1 216 ? -0.273 -37.575 -22.147 1.00 55.94 216 THR A CA 1
ATOM 1602 C C . THR A 1 216 ? -1.066 -38.847 -21.815 1.00 55.94 216 THR A C 1
ATOM 1604 O O . THR A 1 216 ? -1.782 -39.341 -22.689 1.00 55.94 216 THR A O 1
ATOM 1607 N N . PRO A 1 217 ? -1.007 -39.394 -20.586 1.00 44.06 217 PRO A N 1
ATOM 1608 C CA . PRO A 1 217 ? -1.870 -40.508 -20.226 1.00 44.06 217 PRO A CA 1
ATOM 1609 C C . PRO A 1 217 ? -3.325 -40.031 -20.154 1.00 44.06 217 PRO A C 1
ATOM 1611 O O . PRO A 1 217 ? -3.678 -39.145 -19.375 1.00 44.06 217 PRO A O 1
ATOM 1614 N N . ALA A 1 218 ? -4.164 -40.636 -20.995 1.00 41.38 218 ALA A N 1
ATOM 1615 C CA . ALA A 1 218 ? -5.605 -40.465 -20.995 1.00 41.38 218 ALA A CA 1
ATOM 1616 C C . ALA A 1 218 ? -6.197 -40.867 -19.634 1.00 41.38 218 ALA A C 1
ATOM 1618 O O . ALA A 1 218 ? -5.987 -41.980 -19.148 1.00 41.38 218 ALA A O 1
ATOM 1619 N N . SER A 1 219 ? -6.971 -39.965 -19.030 1.00 45.69 219 SER A N 1
ATOM 1620 C CA . SER A 1 219 ? -7.812 -40.272 -17.876 1.00 45.69 219 SER A CA 1
ATOM 1621 C C . SER A 1 219 ? -8.865 -41.309 -18.272 1.00 45.69 219 SER A C 1
ATOM 1623 O O . SER A 1 219 ? -9.753 -41.023 -19.073 1.00 45.69 219 SER A O 1
ATOM 1625 N N . SER A 1 220 ? -8.774 -42.516 -17.711 1.00 39.78 220 SER A N 1
ATOM 1626 C CA . SER A 1 220 ? -9.850 -43.507 -17.794 1.00 39.78 220 SER A CA 1
ATOM 1627 C C . SER A 1 220 ? -10.879 -43.273 -16.675 1.00 39.78 220 SER A C 1
ATOM 1629 O O . SER A 1 220 ? -10.490 -43.014 -15.534 1.00 39.78 220 SER A O 1
ATOM 1631 N N . PRO A 1 221 ? -12.190 -43.369 -16.965 1.00 50.25 221 PRO A N 1
ATOM 1632 C CA . PRO A 1 221 ? -13.259 -43.051 -16.027 1.00 50.25 221 PRO A CA 1
ATOM 1633 C C . PRO A 1 221 ? -13.612 -44.270 -15.166 1.00 50.25 221 PRO A C 1
ATOM 1635 O O . PRO A 1 221 ? -14.605 -44.944 -15.420 1.00 50.25 221 PRO A O 1
ATOM 1638 N N . GLN A 1 222 ? -12.820 -44.567 -14.136 1.00 47.88 222 GLN A N 1
ATOM 1639 C CA . GLN A 1 222 ? -13.205 -45.532 -13.098 1.00 47.88 222 GLN A CA 1
ATOM 1640 C C . GLN A 1 222 ? -12.608 -45.154 -11.738 1.00 47.88 222 GLN A C 1
ATOM 1642 O O . GLN A 1 222 ? -11.511 -45.577 -11.404 1.00 47.88 222 GLN A O 1
ATOM 1647 N N . SER A 1 223 ? -13.345 -44.377 -10.936 1.00 49.91 223 SER A N 1
ATOM 1648 C CA . SER A 1 223 ? -13.271 -44.461 -9.460 1.00 49.91 223 SER A CA 1
ATOM 1649 C C . SER A 1 223 ? -14.436 -43.778 -8.719 1.00 49.91 223 SER A C 1
ATOM 1651 O O . SER A 1 223 ? -14.367 -43.567 -7.511 1.00 49.91 223 SER A O 1
ATOM 1653 N N . LEU A 1 224 ? -15.563 -43.489 -9.386 1.00 44.47 224 LEU A N 1
ATOM 1654 C CA . LEU A 1 224 ? -16.729 -42.867 -8.736 1.00 44.47 224 LEU A CA 1
ATOM 1655 C C . LEU A 1 224 ? -17.706 -43.868 -8.080 1.00 44.47 224 LEU A C 1
ATOM 1657 O O . LEU A 1 224 ? -18.867 -43.532 -7.863 1.00 44.47 224 LEU A O 1
ATOM 1661 N N . LYS A 1 225 ? -17.267 -45.095 -7.763 1.00 49.06 225 LYS A N 1
ATOM 1662 C CA . LYS A 1 225 ? -18.099 -46.105 -7.076 1.00 49.06 225 LYS A CA 1
ATOM 1663 C C . LYS A 1 225 ? -17.602 -46.568 -5.702 1.00 49.06 225 LYS A C 1
ATOM 1665 O O . LYS A 1 225 ? -18.286 -47.371 -5.086 1.00 49.06 225 LYS A O 1
ATOM 1670 N N . GLU A 1 226 ? -16.513 -46.020 -5.159 1.00 46.28 226 GLU A N 1
ATOM 1671 C CA . GLU A 1 226 ? -15.979 -46.473 -3.854 1.00 46.28 226 GLU A CA 1
ATOM 1672 C C . GLU A 1 226 ? -15.909 -45.391 -2.762 1.00 46.28 226 GLU A C 1
ATOM 1674 O O . GLU A 1 226 ? -15.299 -45.596 -1.720 1.00 46.28 226 GLU A O 1
ATOM 1679 N N . ARG A 1 227 ? -16.589 -44.247 -2.931 1.00 50.31 227 ARG A N 1
ATOM 1680 C CA . ARG A 1 227 ? -16.726 -43.228 -1.863 1.00 50.31 227 ARG A CA 1
ATOM 1681 C C . ARG A 1 227 ? -18.128 -43.118 -1.250 1.00 50.31 227 ARG A C 1
ATOM 1683 O O . ARG A 1 227 ? -18.432 -42.136 -0.586 1.00 50.31 227 ARG A O 1
ATOM 1690 N N . GLN A 1 228 ? -18.959 -44.145 -1.421 1.00 49.72 228 GLN A N 1
ATOM 1691 C CA . GLN A 1 228 ? -20.186 -44.359 -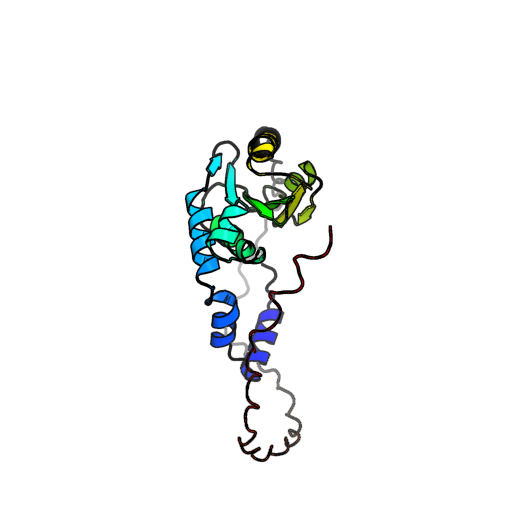0.639 1.00 49.72 228 GLN A CA 1
ATOM 1692 C C . GLN A 1 228 ? -20.126 -45.726 0.058 1.00 49.72 228 GLN A C 1
ATOM 1694 O O . GLN A 1 228 ? -20.930 -46.608 -0.212 1.00 49.72 228 GLN A O 1
ATOM 1699 N N . ALA A 1 229 ? -19.121 -45.921 0.911 1.00 47.56 229 ALA A N 1
ATOM 1700 C CA . ALA A 1 229 ? -19.063 -47.023 1.875 1.00 47.56 229 ALA A CA 1
ATOM 1701 C C . ALA A 1 229 ? -17.994 -46.739 2.946 1.00 47.56 229 ALA A C 1
ATOM 1703 O O . ALA A 1 229 ? -17.069 -47.516 3.147 1.00 47.56 229 ALA A O 1
ATOM 1704 N N . ALA A 1 230 ? -18.092 -45.593 3.610 1.00 45.03 230 ALA A N 1
ATOM 1705 C CA . ALA A 1 230 ? -17.490 -45.368 4.917 1.00 45.03 230 ALA A CA 1
ATOM 1706 C C . ALA A 1 230 ? -18.278 -44.231 5.569 1.00 45.03 230 ALA A C 1
ATOM 1708 O O . ALA A 1 230 ? -18.542 -43.224 4.912 1.00 45.03 230 ALA A O 1
ATOM 1709 N N . LEU A 1 231 ? -18.725 -44.493 6.795 1.00 45.50 231 LEU A N 1
ATOM 1710 C CA . LEU A 1 231 ? -19.517 -43.622 7.658 1.00 45.50 231 LEU A CA 1
ATOM 1711 C C . LEU A 1 231 ? -18.958 -42.200 7.785 1.00 45.50 231 LEU A C 1
ATOM 1713 O O . LEU A 1 231 ? -17.715 -42.057 7.801 1.00 45.50 231 LEU A O 1
#